Protein AF-0000000074131698 (afdb_homodimer)

Radius of gyration: 17.72 Å; Cα contacts (8 Å, |Δi|>4): 591; chains: 2; bounding box: 47×48×38 Å

Solvent-accessible surface area (backbone atoms only — not comparable to full-atom values): 13099 Å² total; per-residue (Å²): 128,61,68,51,38,73,54,35,38,29,32,29,34,50,46,64,68,59,46,46,43,46,46,32,68,62,66,61,31,44,80,71,50,76,44,83,35,75,94,74,62,34,38,39,36,32,33,34,38,67,89,43,33,42,39,36,36,27,31,71,79,44,43,78,52,62,68,83,72,41,35,26,15,58,59,36,46,26,24,34,34,92,45,46,72,61,36,49,54,53,37,43,76,64,70,41,71,62,51,77,78,43,60,41,89,85,80,61,38,44,26,37,40,33,60,48,90,49,61,29,44,33,32,43,32,78,128,60,68,49,37,71,52,34,38,29,32,27,32,51,47,64,67,58,46,44,45,47,45,32,70,62,66,60,31,43,80,73,52,77,43,84,35,75,92,76,62,34,37,40,35,32,33,33,35,68,87,43,34,41,41,35,36,26,32,71,80,43,43,77,52,61,68,84,71,38,34,28,15,58,61,38,46,25,24,33,34,92,46,46,70,60,35,48,53,54,38,43,75,64,71,42,71,63,52,76,78,43,61,40,88,83,79,60,38,45,27,36,40,34,59,49,89,48,62,30,46,33,32,41,32,77

Foldseek 3Di:
DDPPDDPAAEEEAADDVQQCCVVCVQVNWAWDDWDDDVVVPWIWTWTDDDPYIYIYIHHNPDDAADVVVHDPDDAAEEDEDPDPVVVCVSSVVSPWHWDDWDADPPPRWIKTWTAGPSRHIYMYTD/DDPPDDPAAEEEAADDVQQCCVVCVQVNWAWDDKDDDVVVPWIWTWTDDDPYIYIYIHHNPDDAADVVVHDPDDAAEEDEDPDPVVVCVSSVVSPWHWDDWDADPPPRWIKTWTAGPSRHIYMYTD

Organism: Ligilactobacillus salivarius (strain UCC118) (NCBI:txid362948)

pLDDT: mean 97.59, std 2.02, range [88.44, 98.94]

Sequence (252 aa):
MDFSKVHHIAIIGTDFEEMKEFYVDKLGFTLLDKHVRPEKNDILFNVGFGEMVLEIFIKEDAPVRPTYPEAKGLRHLAFRVDSVEETVKELTAKGVECEPIRNDTFNGKAMTFFYDPAGTPLEIHEMDFSKVHHIAIIGTDFEEMKEFYVDKLGFTLLDKHVRPEKNDILFNVGFGEMVLEIFIKEDAPVRPTYPEAKGLRHLAFRVDSVEETVKELTAKGVECEPIRNDTFNGKAMTFFYDPAGTPLEIHE

InterPro domains:
  IPR004360 Glyoxalase/fosfomycin resistance/dioxygenase domain [PF00903] (5-124)
  IPR029068 Glyoxalase/Bleomycin resistance protein/Dihydroxybiphenyl dioxygenase [G3DSA:3.10.180.10] (8-126)
  IPR029068 Glyoxalase/Bleomycin resistance protein/Dihydroxybiphenyl dioxygenase [SSF54593] (3-126)
  IPR037478 YwkD-like domain [NF050075] (4-126)
  IPR037478 YwkD-like domain [cd08352] (4-126)
  IPR037523 Vicinal oxygen chelate (VOC), core domain [PS51819] (5-126)
  IPR051332 Fosfomycin Resistance Enzymes [PTHR36113] (5-125)

Structure (mmCIF, N/CA/C/O backbone):
data_AF-0000000074131698-model_v1
#
loop_
_entity.id
_entity.type
_entity.pdbx_description
1 polymer 'Glyoxalase family protein'
#
loop_
_atom_site.group_PDB
_atom_site.id
_atom_site.type_symbol
_atom_site.label_atom_id
_atom_site.label_alt_id
_atom_site.label_comp_id
_atom_site.label_asym_id
_atom_site.label_entity_id
_atom_site.label_seq_id
_atom_site.pdbx_PDB_ins_code
_atom_site.Cartn_x
_atom_site.Cartn_y
_atom_site.Cartn_z
_atom_site.occupancy
_atom_site.B_iso_or_equiv
_atom_site.auth_seq_id
_atom_site.auth_comp_id
_atom_site.auth_asym_id
_atom_site.auth_atom_id
_atom_site.pdbx_PDB_model_num
ATOM 1 N N . MET A 1 1 ? 3.848 12.68 17.594 1 90.5 1 MET A N 1
ATOM 2 C CA . MET A 1 1 ? 3.537 12.023 16.328 1 90.5 1 MET A CA 1
ATOM 3 C C . MET A 1 1 ? 4.25 10.68 16.234 1 90.5 1 MET A C 1
ATOM 5 O O . MET A 1 1 ? 5.469 10.609 16.391 1 90.5 1 MET A O 1
ATOM 9 N N . ASP A 1 2 ? 3.521 9.609 16.125 1 93.75 2 ASP A N 1
ATOM 10 C CA . ASP A 1 2 ? 4.039 8.25 16.031 1 93.75 2 ASP A CA 1
ATOM 11 C C . ASP A 1 2 ? 3.432 7.508 14.844 1 93.75 2 ASP A C 1
ATOM 13 O O . ASP A 1 2 ? 2.238 7.199 14.844 1 93.75 2 ASP A O 1
ATOM 17 N N . PHE A 1 3 ? 4.242 7.25 13.828 1 96.81 3 PHE A N 1
ATOM 18 C CA . PHE A 1 3 ? 3.795 6.578 12.617 1 96.81 3 PHE A CA 1
ATOM 19 C C . PHE A 1 3 ? 4.312 5.145 12.57 1 96.81 3 PHE A C 1
ATOM 21 O O . PHE A 1 3 ? 4.555 4.605 11.484 1 96.81 3 PHE A O 1
ATOM 28 N N . SER A 1 4 ? 4.469 4.516 13.727 1 95.88 4 SER A N 1
ATOM 29 C CA . SER A 1 4 ? 5.141 3.221 13.773 1 95.88 4 SER A CA 1
ATOM 30 C C . SER A 1 4 ? 4.168 2.082 13.477 1 95.88 4 SER A C 1
ATOM 32 O O . SER A 1 4 ? 4.586 0.938 13.289 1 95.88 4 SER A O 1
ATOM 34 N N . LYS A 1 5 ? 2.891 2.438 13.398 1 96.88 5 LYS A N 1
ATOM 35 C CA . LYS A 1 5 ? 1.894 1.39 13.195 1 96.88 5 LYS A CA 1
ATOM 36 C C . LYS A 1 5 ? 1.029 1.676 11.977 1 96.88 5 LYS A C 1
ATOM 38 O O . LYS A 1 5 ? 0.53 2.791 11.805 1 96.88 5 LYS A O 1
ATOM 43 N N . VAL A 1 6 ? 0.866 0.669 11.188 1 98.06 6 VAL A N 1
ATOM 44 C CA . VAL A 1 6 ? -0.053 0.739 10.055 1 98.06 6 VAL A CA 1
ATOM 45 C C . VAL A 1 6 ? -1.476 0.441 10.523 1 98.06 6 VAL A C 1
ATOM 47 O O . VAL A 1 6 ? -1.7 -0.505 11.281 1 98.06 6 VAL A O 1
ATOM 50 N N . HIS A 1 7 ? -2.402 1.327 10.18 1 98.25 7 HIS A N 1
ATOM 51 C CA . HIS A 1 7 ? -3.816 1.066 10.43 1 98.25 7 HIS A CA 1
ATOM 52 C C . HIS A 1 7 ? -4.402 0.155 9.352 1 98.25 7 HIS A C 1
ATOM 54 O O . HIS A 1 7 ? -5.062 -0.837 9.664 1 98.25 7 HIS A O 1
ATOM 60 N N . HIS A 1 8 ? -4.219 0.425 8.117 1 98.69 8 HIS A N 1
ATOM 61 C CA . HIS A 1 8 ? -4.629 -0.413 6.996 1 98.69 8 HIS A CA 1
ATOM 62 C C . HIS A 1 8 ? -3.971 0.044 5.695 1 98.69 8 HIS A C 1
ATOM 64 O O . HIS A 1 8 ? -3.377 1.124 5.645 1 98.69 8 HIS A O 1
ATOM 70 N N . ILE A 1 9 ? -4.008 -0.801 4.688 1 98.81 9 ILE A N 1
ATOM 71 C CA . ILE A 1 9 ? -3.643 -0.504 3.309 1 98.81 9 ILE A CA 1
ATOM 72 C C . ILE A 1 9 ? -4.867 -0.645 2.408 1 98.81 9 ILE A C 1
ATOM 74 O O . ILE A 1 9 ? -5.605 -1.63 2.5 1 98.81 9 ILE A O 1
ATOM 78 N N . ALA A 1 10 ? -5.059 0.305 1.528 1 98.81 10 ALA A N 1
ATOM 79 C CA . ALA A 1 10 ? -6.277 0.281 0.724 1 98.81 10 ALA A CA 1
ATOM 80 C C . ALA A 1 10 ? -5.98 -0.143 -0.711 1 98.81 10 ALA A C 1
ATOM 82 O O . ALA A 1 10 ? -4.941 0.218 -1.269 1 98.81 10 ALA A O 1
ATOM 83 N N . ILE A 1 11 ? -6.926 -0.801 -1.271 1 98.81 11 ILE A N 1
ATOM 84 C CA . ILE A 1 11 ? -6.875 -1.257 -2.656 1 98.81 11 ILE A CA 1
ATOM 85 C C . ILE A 1 11 ? -8.219 -0.991 -3.336 1 98.81 11 ILE A C 1
ATOM 87 O O . ILE A 1 11 ? -9.273 -1.113 -2.711 1 98.81 11 ILE A O 1
ATOM 91 N N . ILE A 1 12 ? -8.117 -0.639 -4.613 1 98.69 12 ILE A N 1
ATOM 92 C CA . ILE A 1 12 ? -9.32 -0.515 -5.426 1 98.69 12 ILE A CA 1
ATOM 93 C C . ILE A 1 12 ? -9.422 -1.697 -6.387 1 98.69 12 ILE A C 1
ATOM 95 O O . ILE A 1 12 ? -8.484 -1.973 -7.141 1 98.69 12 ILE A O 1
ATOM 99 N N . GLY A 1 13 ? -10.438 -2.43 -6.297 1 98.56 13 GLY A N 1
ATOM 100 C CA . GLY A 1 13 ? -10.82 -3.451 -7.258 1 98.56 13 GLY A CA 1
ATOM 101 C C . GLY A 1 13 ? -12.117 -3.139 -7.98 1 98.56 13 GLY A C 1
ATOM 102 O O . GLY A 1 13 ? -12.766 -2.131 -7.691 1 98.56 13 GLY A O 1
ATOM 103 N N . THR A 1 14 ? -12.547 -4.047 -8.93 1 98.06 14 THR A N 1
ATOM 104 C CA . THR A 1 14 ? -13.711 -3.691 -9.734 1 98.06 14 THR A CA 1
ATOM 105 C C . THR A 1 14 ? -14.812 -4.738 -9.586 1 98.06 14 THR A C 1
ATOM 107 O O . THR A 1 14 ? -15.961 -4.5 -9.977 1 98.06 14 THR A O 1
ATOM 110 N N . ASP A 1 15 ? -14.508 -5.902 -9.016 1 98.5 15 ASP A N 1
ATOM 111 C CA . ASP A 1 15 ? -15.477 -6.984 -8.867 1 98.5 15 ASP A CA 1
ATOM 112 C C . ASP A 1 15 ? -15.344 -7.648 -7.496 1 98.5 15 ASP A C 1
ATOM 114 O O . ASP A 1 15 ? -14.32 -8.25 -7.188 1 98.5 15 ASP A O 1
ATOM 118 N N . PHE A 1 16 ? -16.406 -7.559 -6.691 1 98.69 16 PHE A N 1
ATOM 119 C CA . PHE A 1 16 ? -16.375 -8.039 -5.316 1 98.69 16 PHE A CA 1
ATOM 120 C C . PHE A 1 16 ? -16.062 -9.523 -5.266 1 98.69 16 PHE A C 1
ATOM 122 O O . PHE A 1 16 ? -15.164 -9.953 -4.535 1 98.69 16 PHE A O 1
ATOM 129 N N . GLU A 1 17 ? -16.734 -10.297 -6.004 1 98.75 17 GLU A N 1
ATOM 130 C CA . GLU A 1 17 ? -16.594 -11.75 -5.941 1 98.75 17 GLU A CA 1
ATOM 131 C C . GLU A 1 17 ? -15.195 -12.188 -6.344 1 98.75 17 GLU A C 1
ATOM 133 O O . GLU A 1 17 ? -14.602 -13.062 -5.707 1 98.75 17 GLU A O 1
ATOM 138 N N . GLU A 1 18 ? -14.664 -11.609 -7.375 1 98.69 18 GLU A N 1
ATOM 139 C CA . GLU A 1 18 ? -13.32 -11.945 -7.828 1 98.69 18 GLU A CA 1
ATOM 140 C C . GLU A 1 18 ? -12.273 -11.578 -6.773 1 98.69 18 GLU A C 1
ATOM 142 O O . GLU A 1 18 ? -11.352 -12.359 -6.512 1 98.69 18 GLU A O 1
ATOM 147 N N . MET A 1 19 ? -12.453 -10.422 -6.207 1 98.88 19 MET A N 1
ATOM 148 C CA . MET A 1 19 ? -11.492 -9.969 -5.203 1 98.88 19 MET A CA 1
ATOM 149 C C . MET A 1 19 ? -11.594 -10.805 -3.934 1 98.88 19 MET A C 1
ATOM 151 O O . MET A 1 19 ? -10.578 -11.164 -3.336 1 98.88 19 MET A O 1
ATOM 155 N N . LYS A 1 20 ? -12.773 -11.078 -3.551 1 98.88 20 LYS A N 1
ATOM 156 C CA . LYS A 1 20 ? -12.984 -11.922 -2.375 1 98.88 20 LYS A CA 1
ATOM 157 C C . LYS A 1 20 ? -12.398 -13.312 -2.584 1 98.88 20 LYS A C 1
ATOM 159 O O . LYS A 1 20 ? -11.711 -13.844 -1.707 1 98.88 20 LYS A O 1
ATOM 164 N N . GLU A 1 21 ? -12.734 -13.898 -3.713 1 98.88 21 GLU A N 1
ATOM 165 C CA . GLU A 1 21 ? -12.18 -15.211 -4.008 1 98.88 21 GLU A CA 1
ATOM 166 C C . GLU A 1 21 ? -10.656 -15.203 -3.939 1 98.88 21 GLU A C 1
ATOM 168 O O . GLU A 1 21 ? -10.047 -16.109 -3.371 1 98.88 21 GLU A O 1
ATOM 173 N N . PHE A 1 22 ? -10.047 -14.203 -4.469 1 98.94 22 PHE A N 1
ATOM 174 C CA . PHE A 1 22 ? -8.594 -14.102 -4.539 1 98.94 22 PHE A CA 1
ATOM 175 C C . PHE A 1 22 ? -7.996 -13.961 -3.143 1 98.94 22 PHE A C 1
ATOM 177 O O . PHE A 1 22 ? -7.152 -14.766 -2.742 1 98.94 22 PHE A O 1
ATOM 184 N N . TYR A 1 23 ? -8.398 -12.969 -2.375 1 98.88 23 TYR A N 1
ATOM 185 C CA . TYR A 1 23 ? -7.738 -12.648 -1.112 1 98.88 23 TYR A CA 1
ATOM 186 C C . TYR A 1 23 ? -8.164 -13.625 -0.015 1 98.88 23 TYR A C 1
ATOM 188 O O . TYR A 1 23 ? -7.348 -14.008 0.827 1 98.88 23 TYR A O 1
ATOM 196 N N . VAL A 1 24 ? -9.398 -14.023 -0.027 1 98.69 24 VAL A N 1
ATOM 197 C CA . VAL A 1 24 ? -9.898 -14.867 1.053 1 98.69 24 VAL A CA 1
ATOM 198 C C . VAL A 1 24 ? -9.68 -16.344 0.698 1 98.69 24 VAL A C 1
ATOM 200 O O . VAL A 1 24 ? -8.984 -17.062 1.414 1 98.69 24 VAL A O 1
ATOM 203 N N . ASP A 1 25 ? -10.172 -16.734 -0.414 1 98.38 25 ASP A N 1
ATOM 204 C CA . ASP A 1 25 ? -10.172 -18.156 -0.73 1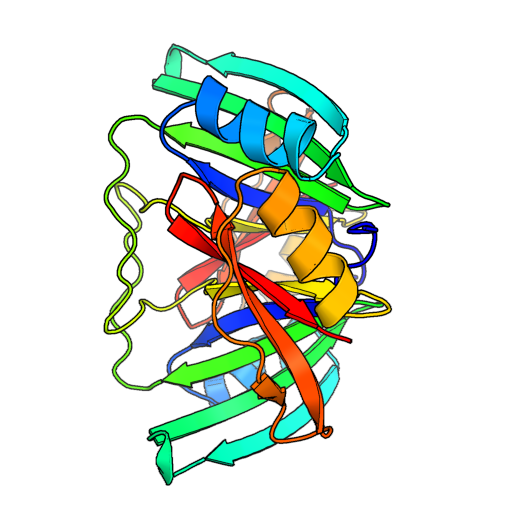 98.38 25 ASP A CA 1
ATOM 205 C C . ASP A 1 25 ? -8.789 -18.625 -1.187 1 98.38 25 ASP A C 1
ATOM 207 O O . ASP A 1 25 ? -8.336 -19.703 -0.812 1 98.38 25 ASP A O 1
ATOM 211 N N . LYS A 1 26 ? -8.133 -17.891 -1.971 1 98.5 26 LYS A N 1
ATOM 212 C CA . LYS A 1 26 ? -6.859 -18.344 -2.533 1 98.5 26 LYS A CA 1
ATOM 213 C C . LYS A 1 26 ? -5.695 -17.969 -1.62 1 98.5 26 LYS A C 1
ATOM 215 O O . LYS A 1 26 ? -4.82 -18.797 -1.354 1 98.5 26 LYS A O 1
ATOM 220 N N . LEU A 1 27 ? -5.656 -16.719 -1.106 1 98.44 27 LEU A N 1
ATOM 221 C CA . LEU A 1 27 ? -4.52 -16.297 -0.292 1 98.44 27 LEU A CA 1
ATOM 222 C C . LEU A 1 27 ? -4.746 -16.641 1.176 1 98.44 27 LEU A C 1
ATOM 224 O O . LEU A 1 27 ? -3.805 -16.641 1.973 1 98.44 27 LEU A O 1
ATOM 228 N N . GLY A 1 28 ? -5.945 -16.844 1.546 1 98.06 28 GLY A N 1
ATOM 229 C CA . GLY A 1 28 ? -6.242 -17.297 2.893 1 98.06 28 GLY A CA 1
ATOM 230 C C . GLY A 1 28 ? -6.453 -16.172 3.879 1 98.06 28 GLY A C 1
ATOM 231 O O . GLY A 1 28 ? -6.312 -16.359 5.09 1 98.06 28 GLY A O 1
ATOM 232 N N . PHE A 1 29 ? -6.715 -14.969 3.41 1 98.62 29 PHE A N 1
ATOM 233 C CA . PHE A 1 29 ? -7.02 -13.867 4.312 1 98.62 29 PHE A CA 1
ATOM 234 C C . PHE A 1 29 ? -8.398 -14.047 4.941 1 98.62 29 PHE A C 1
ATOM 236 O O . PHE A 1 29 ? -9.211 -14.82 4.445 1 98.62 29 PHE A O 1
ATOM 243 N N . THR A 1 30 ? -8.609 -13.352 6.062 1 98.75 30 THR A N 1
ATOM 244 C CA . THR A 1 30 ? -9.875 -13.445 6.777 1 98.75 30 THR A CA 1
ATOM 245 C C . THR A 1 30 ? -10.805 -12.297 6.395 1 98.75 30 THR A C 1
ATOM 247 O O . THR A 1 30 ? -10.414 -11.133 6.465 1 98.75 30 THR A O 1
ATOM 250 N N . LEU A 1 31 ? -12 -12.578 5.934 1 98.81 31 LEU A N 1
ATOM 251 C CA . LEU A 1 31 ? -13 -11.539 5.715 1 98.81 31 LEU A CA 1
ATOM 252 C C . LEU A 1 31 ? -13.453 -10.938 7.043 1 98.81 31 LEU A C 1
ATOM 254 O O . LEU A 1 31 ? -13.977 -11.648 7.902 1 98.81 31 LEU A O 1
ATOM 258 N N . LEU A 1 32 ? -13.297 -9.672 7.215 1 98.56 32 LEU A N 1
ATOM 259 C CA . LEU A 1 32 ? -13.609 -9.031 8.484 1 98.56 32 LEU A CA 1
ATOM 260 C C . LEU A 1 32 ? -15.008 -8.414 8.453 1 98.56 32 LEU A C 1
ATOM 262 O O . LEU A 1 32 ? -15.773 -8.539 9.414 1 98.56 32 LEU A O 1
ATOM 266 N N . ASP A 1 33 ? -15.32 -7.668 7.414 1 98.25 33 ASP A N 1
ATOM 267 C CA . ASP A 1 33 ? -16.625 -7.039 7.234 1 98.25 33 ASP A CA 1
ATOM 268 C C . ASP A 1 33 ? -16.844 -6.621 5.781 1 98.25 33 ASP A C 1
ATOM 270 O O . ASP A 1 33 ? -15.922 -6.699 4.965 1 98.25 33 ASP A O 1
ATOM 274 N N . LYS A 1 34 ? -18.094 -6.371 5.422 1 98.38 34 LYS A N 1
ATOM 275 C CA . LYS A 1 34 ? -18.531 -5.918 4.105 1 98.38 34 LYS A CA 1
ATOM 276 C C . LYS A 1 34 ? -19.641 -4.883 4.219 1 98.38 34 LYS A C 1
ATOM 278 O O . LYS A 1 34 ? -20.578 -5.062 4.992 1 98.38 34 LYS A O 1
ATOM 283 N N . HIS A 1 35 ? -19.453 -3.848 3.475 1 97.94 35 HIS A N 1
ATOM 284 C CA . HIS A 1 35 ? -20.422 -2.754 3.473 1 97.94 35 HIS A CA 1
ATOM 285 C C . HIS A 1 35 ? -20.812 -2.363 2.051 1 97.94 35 HIS A C 1
ATOM 287 O O . HIS A 1 35 ? -19.969 -1.925 1.27 1 97.94 35 HIS A O 1
ATOM 293 N N . VAL A 1 36 ? -22.125 -2.568 1.739 1 97.62 36 VAL A N 1
ATOM 294 C CA . VAL A 1 36 ? -22.656 -2.076 0.473 1 97.62 36 VAL A CA 1
ATOM 295 C C . VAL A 1 36 ? -23.078 -0.617 0.623 1 97.62 36 VAL A C 1
ATOM 297 O O . VAL A 1 36 ? -23.891 -0.286 1.485 1 97.62 36 VAL A O 1
ATOM 300 N N . ARG A 1 37 ? -22.438 0.219 -0.232 1 97.12 37 ARG A N 1
ATOM 301 C CA . ARG A 1 37 ? -22.672 1.653 -0.084 1 97.12 37 ARG A CA 1
ATOM 302 C C . ARG A 1 37 ? -23.219 2.256 -1.368 1 97.12 37 ARG A C 1
ATOM 304 O O . ARG A 1 37 ? -22.484 2.838 -2.162 1 97.12 37 ARG A O 1
ATOM 311 N N . PRO A 1 38 ? -24.531 2.215 -1.548 1 95.56 38 PRO A N 1
ATOM 312 C CA . PRO A 1 38 ? -25.141 2.719 -2.779 1 95.56 38 PRO A CA 1
ATOM 313 C C . PRO A 1 38 ? -24.922 4.215 -2.98 1 95.56 38 PRO A C 1
ATOM 315 O O . PRO A 1 38 ? -24.797 4.68 -4.117 1 95.56 38 PRO A O 1
ATOM 318 N N . GLU A 1 39 ? -24.875 4.957 -1.908 1 94.12 39 GLU A N 1
ATOM 319 C CA . GLU A 1 39 ? -24.688 6.406 -1.983 1 94.12 39 GLU A CA 1
ATOM 320 C C . GLU A 1 39 ? -23.312 6.762 -2.529 1 94.12 39 GLU A C 1
ATOM 322 O O . GLU A 1 39 ? -23.109 7.852 -3.068 1 94.12 39 GLU A O 1
ATOM 327 N N . LYS A 1 40 ? -22.328 5.863 -2.473 1 94 40 LYS A N 1
ATOM 328 C CA . LYS A 1 40 ? -20.969 6.051 -2.979 1 94 40 LYS A CA 1
ATOM 329 C C . LYS A 1 40 ? -20.734 5.234 -4.25 1 94 40 LYS A C 1
ATOM 331 O O . LYS A 1 40 ? -19.656 5.277 -4.832 1 94 40 LYS A O 1
ATOM 336 N N . ASN A 1 41 ? -21.75 4.496 -4.586 1 95.06 41 ASN A N 1
ATOM 337 C CA . ASN A 1 41 ? -21.672 3.596 -5.73 1 95.06 41 ASN A CA 1
ATOM 338 C C . ASN A 1 41 ? -20.484 2.639 -5.617 1 95.06 41 ASN A C 1
ATOM 340 O O . ASN A 1 41 ? -19.703 2.508 -6.559 1 95.06 41 ASN A O 1
ATOM 344 N N . ASP A 1 42 ? -20.344 1.986 -4.395 1 97.56 42 ASP A N 1
ATOM 345 C CA . ASP A 1 42 ? -19.25 1.022 -4.234 1 97.56 42 ASP A CA 1
ATOM 346 C C . ASP A 1 42 ? -19.578 0.016 -3.129 1 97.56 42 ASP A C 1
ATOM 348 O O . ASP A 1 42 ? -20.641 0.083 -2.508 1 97.56 42 ASP A O 1
ATOM 352 N N . ILE A 1 43 ? -18.844 -1.024 -3.08 1 98.5 43 ILE A N 1
ATOM 353 C CA . ILE A 1 43 ? -18.766 -1.964 -1.967 1 98.5 43 ILE A CA 1
ATOM 354 C C . ILE A 1 43 ? -17.406 -1.82 -1.268 1 98.5 43 ILE A C 1
ATOM 356 O O . ILE A 1 43 ? -16.375 -1.708 -1.926 1 98.5 43 ILE A O 1
ATOM 360 N N . LEU A 1 44 ? -17.469 -1.728 0.013 1 98.69 44 LEU A N 1
ATOM 361 C CA . LEU A 1 44 ? -16.25 -1.717 0.828 1 98.69 44 LEU A CA 1
ATOM 362 C C . LEU A 1 44 ? -16.156 -2.977 1.683 1 98.69 44 LEU A C 1
ATOM 364 O O . LEU A 1 44 ? -17.125 -3.334 2.373 1 98.69 44 LEU A O 1
ATOM 368 N N . PHE A 1 45 ? -15.062 -3.678 1.553 1 98.81 45 PHE A N 1
ATOM 369 C CA . PHE A 1 45 ? -14.883 -4.785 2.482 1 98.81 45 PHE A CA 1
ATOM 370 C C . PHE A 1 45 ? -13.438 -4.863 2.961 1 98.81 45 PHE A C 1
ATOM 372 O O . PHE A 1 45 ? -12.523 -4.414 2.268 1 98.81 45 PHE A O 1
ATOM 379 N N . ASN A 1 46 ? -13.289 -5.375 4.168 1 98.81 46 ASN A N 1
ATOM 380 C CA . ASN A 1 46 ? -11.977 -5.492 4.797 1 98.81 46 ASN A CA 1
ATOM 381 C C . ASN A 1 46 ? -11.57 -6.953 4.977 1 98.81 46 ASN A C 1
ATOM 383 O O . ASN A 1 46 ? -12.398 -7.797 5.32 1 98.81 46 ASN A O 1
ATOM 387 N N . VAL A 1 47 ? -10.328 -7.191 4.695 1 98.88 47 VAL A N 1
ATOM 388 C CA . VAL A 1 47 ? -9.789 -8.516 4.977 1 98.88 47 VAL A CA 1
ATOM 389 C C . VAL A 1 47 ? -8.547 -8.391 5.855 1 98.88 47 VAL A C 1
ATOM 391 O O . VAL A 1 47 ? -7.785 -7.426 5.738 1 98.88 47 VAL A O 1
ATOM 394 N N . GLY A 1 48 ? -8.367 -9.352 6.707 1 98.62 48 GLY A N 1
ATOM 395 C CA . GLY A 1 48 ? -7.234 -9.352 7.613 1 98.62 48 GLY A CA 1
ATOM 396 C C . GLY A 1 48 ? -6.195 -10.398 7.27 1 98.62 48 GLY A C 1
ATOM 397 O O . GLY A 1 48 ? -6.535 -11.492 6.809 1 98.62 48 GLY A O 1
ATOM 398 N N . PHE A 1 49 ? -4.918 -10.094 7.465 1 97 49 PHE A N 1
ATOM 399 C CA . PHE A 1 49 ? -3.801 -11.023 7.391 1 97 49 PHE A CA 1
ATOM 400 C C . PHE A 1 49 ? -2.727 -10.656 8.414 1 97 49 PHE A C 1
ATOM 402 O O . PHE A 1 49 ? -2.252 -9.523 8.438 1 97 49 PHE A O 1
ATOM 409 N N . GLY A 1 50 ? -2.4 -11.617 9.32 1 95.38 50 GLY A N 1
ATOM 410 C CA . GLY A 1 50 ? -1.567 -11.227 10.445 1 95.38 50 GLY A CA 1
ATOM 411 C C . GLY A 1 50 ? -2.164 -10.094 11.258 1 95.38 50 GLY A C 1
ATOM 412 O O . GLY A 1 50 ? -3.309 -10.188 11.711 1 95.38 50 GLY A O 1
ATOM 413 N N . GLU A 1 51 ? -1.374 -9.062 11.438 1 95.06 51 GLU A N 1
ATOM 414 C CA . GLU A 1 51 ? -1.836 -7.887 12.164 1 95.06 51 GLU A CA 1
ATOM 415 C C . GLU A 1 51 ? -2.273 -6.781 11.203 1 95.06 51 GLU A C 1
ATOM 417 O O . GLU A 1 51 ? -2.537 -5.656 11.625 1 95.06 51 GLU A O 1
ATOM 422 N N . MET A 1 52 ? -2.375 -7.121 9.984 1 97.44 52 MET A N 1
ATOM 423 C CA . MET A 1 52 ? -2.643 -6.117 8.961 1 97.44 52 MET A CA 1
ATOM 424 C C . MET A 1 52 ? -4.07 -6.242 8.438 1 97.44 52 MET A C 1
ATOM 426 O O . MET A 1 52 ? -4.703 -7.285 8.594 1 97.44 52 MET A O 1
ATOM 430 N N . VAL A 1 53 ? -4.547 -5.137 7.898 1 98.62 53 VAL A N 1
ATOM 431 C CA . VAL A 1 53 ? -5.859 -5.09 7.262 1 98.62 53 VAL A CA 1
ATOM 432 C C . VAL A 1 53 ? -5.73 -4.5 5.859 1 98.62 53 VAL A C 1
ATOM 434 O O . VAL A 1 53 ? -5.07 -3.475 5.668 1 98.62 53 VAL A O 1
ATOM 437 N N . LEU A 1 54 ? -6.277 -5.156 4.887 1 98.81 54 LEU A N 1
ATOM 438 C CA . LEU A 1 54 ? -6.547 -4.547 3.588 1 98.81 54 LEU A CA 1
ATOM 439 C C . LEU A 1 54 ? -7.969 -3.994 3.529 1 98.81 54 LEU A C 1
ATOM 441 O O . LEU A 1 54 ? -8.93 -4.707 3.824 1 98.81 54 LEU A O 1
ATOM 445 N N . GLU A 1 55 ? -8.047 -2.754 3.283 1 98.81 55 GLU A N 1
ATOM 446 C CA . GLU A 1 55 ? -9.328 -2.113 2.992 1 98.81 55 GLU A CA 1
ATOM 447 C C . GLU A 1 55 ? -9.586 -2.057 1.49 1 98.81 55 GLU A C 1
ATOM 449 O O . GLU A 1 55 ? -8.922 -1.317 0.765 1 98.81 55 GLU A O 1
ATOM 454 N N . ILE A 1 56 ? -10.602 -2.801 1.032 1 98.88 56 ILE A N 1
ATOM 455 C CA . ILE A 1 56 ? -10.766 -2.973 -0.407 1 98.88 56 ILE A CA 1
ATOM 456 C C . ILE A 1 56 ? -12.047 -2.277 -0.862 1 98.88 56 ILE A C 1
ATOM 458 O O . ILE A 1 56 ? -13.133 -2.57 -0.357 1 98.88 56 ILE A O 1
ATOM 462 N N . PHE A 1 57 ? -11.898 -1.354 -1.799 1 98.75 57 PHE A N 1
ATOM 463 C CA . PHE A 1 57 ? -13.008 -0.662 -2.449 1 98.75 57 PHE A CA 1
ATOM 464 C C . PHE A 1 57 ? -13.32 -1.295 -3.799 1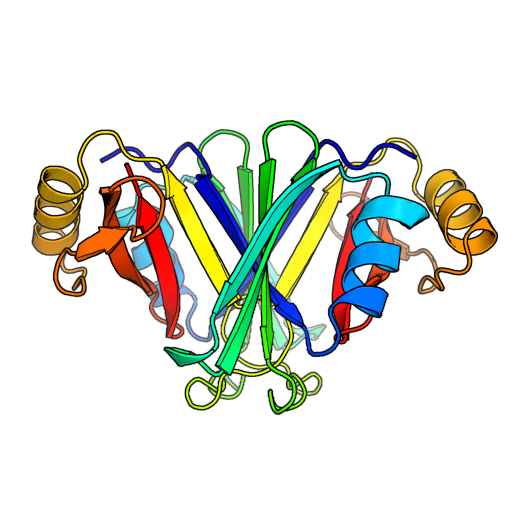 98.75 57 PHE A C 1
ATOM 466 O O . PHE A 1 57 ? -12.438 -1.421 -4.652 1 98.75 57 PHE A O 1
ATOM 473 N N . ILE A 1 58 ? -14.555 -1.632 -3.967 1 98.81 58 ILE A N 1
ATOM 474 C CA . ILE A 1 58 ? -15 -2.121 -5.27 1 98.81 58 ILE A CA 1
ATOM 475 C C . ILE A 1 58 ? -15.664 -0.988 -6.043 1 98.81 58 ILE A C 1
ATOM 477 O O . ILE A 1 58 ? -16.734 -0.511 -5.66 1 98.81 58 ILE A O 1
ATOM 481 N N . LYS A 1 59 ? -14.969 -0.558 -7.051 1 98.19 59 LYS A N 1
ATOM 482 C CA . LYS A 1 59 ? -15.461 0.462 -7.973 1 98.19 59 LYS A CA 1
ATOM 483 C C . LYS A 1 59 ? -15.492 -0.058 -9.406 1 98.19 59 LYS A C 1
ATOM 485 O O . LYS A 1 59 ? -14.477 -0.033 -10.102 1 98.19 59 LYS A O 1
ATOM 490 N N . GLU A 1 60 ? -16.578 -0.364 -9.906 1 96.06 60 GLU A N 1
ATOM 491 C CA . GLU A 1 60 ? -16.75 -1.104 -11.148 1 96.06 60 GLU A CA 1
ATOM 492 C C . GLU A 1 60 ? -16.156 -0.339 -12.328 1 96.06 60 GLU A C 1
ATOM 494 O O . GLU A 1 60 ? -15.648 -0.945 -13.273 1 96.06 60 GLU A O 1
ATOM 499 N N . ASP A 1 61 ? -16.203 0.944 -12.234 1 95.44 61 ASP A N 1
ATOM 500 C CA . ASP A 1 61 ? -15.805 1.752 -13.383 1 95.44 61 ASP A CA 1
ATOM 501 C C . ASP A 1 61 ? -14.414 2.346 -13.18 1 95.44 61 ASP A C 1
ATOM 503 O O . ASP A 1 61 ? -14.023 3.275 -13.883 1 95.44 61 ASP A O 1
ATOM 507 N N . ALA A 1 62 ? -13.656 1.854 -12.133 1 97.5 62 ALA A N 1
ATOM 508 C CA . ALA A 1 62 ? -12.312 2.377 -11.922 1 97.5 62 ALA A CA 1
ATOM 509 C C . ALA A 1 62 ? -11.43 2.111 -13.141 1 97.5 62 ALA A C 1
ATOM 511 O O . ALA A 1 62 ? -11.422 1.004 -13.68 1 97.5 62 ALA A O 1
ATOM 512 N N . PRO A 1 63 ? -10.734 3.139 -13.57 1 97.12 63 PRO A N 1
ATOM 513 C CA . PRO A 1 63 ? -9.852 2.912 -14.719 1 97.12 63 PRO A CA 1
ATOM 514 C C . PRO A 1 63 ? -8.703 1.963 -14.406 1 97.12 63 PRO A C 1
ATOM 516 O O . PRO A 1 63 ? -8.367 1.76 -13.234 1 97.12 63 PRO A O 1
ATOM 519 N N . VAL A 1 64 ? -8.117 1.455 -15.461 1 96.12 64 VAL A N 1
ATOM 520 C CA . VAL A 1 64 ? -6.996 0.528 -15.336 1 96.12 64 VAL A CA 1
ATOM 521 C C . VAL A 1 64 ? -5.773 1.265 -14.789 1 96.12 64 VAL A C 1
ATOM 523 O O . VAL A 1 64 ? -5.516 2.414 -15.164 1 96.12 64 VAL A O 1
ATOM 526 N N . ARG A 1 65 ? -5.082 0.607 -13.961 1 94.88 65 ARG A N 1
ATOM 527 C CA . ARG A 1 65 ? -3.846 1.148 -13.406 1 94.88 65 ARG A CA 1
ATOM 528 C C . ARG A 1 65 ? -2.801 1.358 -14.5 1 94.88 65 ARG A C 1
ATOM 530 O O . ARG A 1 65 ? -2.562 0.467 -15.32 1 94.88 65 ARG A O 1
ATOM 537 N N . PRO A 1 66 ? -2.143 2.553 -14.492 1 93.75 66 PRO A N 1
ATOM 538 C CA . PRO A 1 66 ? -0.997 2.707 -15.391 1 93.75 66 PRO A CA 1
ATOM 539 C C . PRO A 1 66 ? 0.172 1.797 -15.023 1 93.75 66 PRO A C 1
ATOM 541 O O . PRO A 1 66 ? 0.62 1.798 -13.867 1 93.75 66 PRO A O 1
ATOM 544 N N . THR A 1 67 ? 0.787 1.107 -15.977 1 89.31 67 THR A N 1
ATOM 545 C CA . THR A 1 67 ? 1.818 0.122 -15.672 1 89.31 67 THR A CA 1
ATOM 546 C C . THR A 1 67 ? 3.111 0.444 -16.422 1 89.31 67 THR A C 1
ATOM 548 O O . THR A 1 67 ? 4.203 0.246 -15.891 1 89.31 67 THR A O 1
ATOM 551 N N . TYR A 1 68 ? 2.963 0.99 -17.625 1 88.44 68 TYR A N 1
ATOM 552 C CA . TYR A 1 68 ? 4.172 1.357 -18.344 1 88.44 68 TYR A CA 1
ATOM 553 C C . TYR A 1 68 ? 3.979 2.664 -19.109 1 88.44 68 TYR A C 1
ATOM 555 O O . TYR A 1 68 ? 3.301 2.697 -20.141 1 88.44 68 TYR A O 1
ATOM 563 N N . PRO A 1 69 ? 4.66 3.574 -18.672 1 94.06 69 PRO A N 1
ATOM 564 C CA . PRO A 1 69 ? 5.316 3.678 -17.359 1 94.06 69 PRO A CA 1
ATOM 565 C C . PRO A 1 69 ? 4.324 3.658 -16.203 1 94.06 69 PRO A C 1
ATOM 567 O O . PRO A 1 69 ? 3.148 3.982 -16.375 1 94.06 69 PRO A O 1
ATOM 570 N N . GLU A 1 70 ? 4.758 3.242 -15.055 1 95.94 70 GLU A N 1
ATOM 571 C CA . GLU A 1 70 ? 3.926 3.256 -13.852 1 95.94 70 GLU A CA 1
ATOM 572 C C . GLU A 1 70 ? 3.77 4.672 -13.305 1 95.94 70 GLU A C 1
ATOM 574 O O . GLU A 1 70 ? 4.719 5.453 -13.312 1 95.94 70 GLU A O 1
ATOM 579 N N . ALA A 1 71 ? 2.627 4.941 -12.781 1 97.62 71 ALA A N 1
ATOM 580 C CA . ALA A 1 71 ? 2.342 6.258 -12.227 1 97.62 71 ALA A CA 1
ATOM 581 C C . ALA A 1 71 ? 3 6.43 -10.859 1 97.62 71 ALA A C 1
ATOM 583 O O . ALA A 1 71 ? 3.318 5.441 -10.188 1 97.62 71 ALA A O 1
ATOM 584 N N . LYS A 1 72 ? 3.184 7.715 -10.438 1 97.94 72 LYS A N 1
ATOM 585 C CA . LYS A 1 72 ? 3.547 8.039 -9.062 1 97.94 72 LYS A CA 1
ATOM 586 C C . LYS A 1 72 ? 2.562 7.422 -8.07 1 97.94 72 LYS A C 1
ATOM 588 O O . LYS A 1 72 ? 1.413 7.148 -8.422 1 97.94 72 LYS A O 1
ATOM 593 N N . GLY A 1 73 ? 3.076 7.285 -6.82 1 97.75 73 GLY A N 1
ATOM 594 C CA . GLY A 1 73 ? 2.199 6.762 -5.785 1 97.75 73 GLY A CA 1
ATOM 595 C C . GLY A 1 73 ? 2.533 5.336 -5.387 1 97.75 73 GLY A C 1
ATOM 596 O O . GLY A 1 73 ? 3.646 4.867 -5.621 1 97.75 73 GLY A O 1
ATOM 597 N N . LEU A 1 74 ? 1.633 4.684 -4.723 1 98.38 74 LEU A N 1
ATOM 598 C CA . LEU A 1 74 ? 1.841 3.312 -4.27 1 98.38 74 LEU A CA 1
ATOM 599 C C . LEU A 1 74 ? 2.018 2.369 -5.453 1 98.38 74 LEU A C 1
ATOM 601 O O . LEU A 1 74 ? 1.248 2.424 -6.418 1 98.38 74 LEU A O 1
ATOM 605 N N . ARG A 1 75 ? 3.012 1.523 -5.32 1 98.31 75 ARG A N 1
ATOM 606 C CA . ARG A 1 75 ? 3.381 0.669 -6.441 1 98.31 75 ARG A CA 1
ATOM 607 C C . ARG A 1 75 ? 3 -0.783 -6.176 1 98.31 75 ARG A C 1
ATOM 609 O O . ARG A 1 75 ? 2.166 -1.352 -6.883 1 98.31 75 ARG A O 1
ATOM 616 N N . HIS A 1 76 ? 3.639 -1.432 -5.223 1 98.81 76 HIS A N 1
ATOM 617 C CA . HIS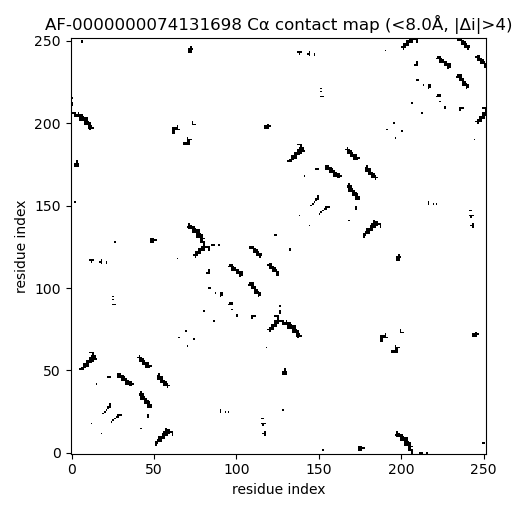 A 1 76 ? 3.334 -2.828 -4.93 1 98.81 76 HIS A CA 1
ATOM 618 C C . HIS A 1 76 ? 3.426 -3.113 -3.436 1 98.81 76 HIS A C 1
ATOM 620 O O . HIS A 1 76 ? 3.943 -2.293 -2.674 1 98.81 76 HIS A O 1
ATOM 626 N N . LEU A 1 77 ? 2.809 -4.211 -3.043 1 98.81 77 LEU A N 1
ATOM 627 C CA . LEU A 1 77 ? 2.854 -4.762 -1.693 1 98.81 77 LEU A CA 1
ATOM 628 C C . LEU A 1 77 ? 3.613 -6.086 -1.673 1 98.81 77 LEU A C 1
ATOM 630 O O . LEU A 1 77 ? 3.344 -6.973 -2.486 1 98.81 77 LEU A O 1
ATOM 634 N N . ALA A 1 78 ? 4.574 -6.188 -0.796 1 98.81 78 ALA A N 1
ATOM 635 C CA . ALA A 1 78 ? 5.41 -7.383 -0.75 1 98.81 78 ALA A CA 1
ATOM 636 C C . ALA A 1 78 ? 5.211 -8.141 0.559 1 98.81 78 ALA A C 1
ATOM 638 O O . ALA A 1 78 ? 5.223 -7.543 1.638 1 98.81 78 ALA A O 1
ATOM 639 N N . PHE A 1 79 ? 5.102 -9.422 0.449 1 98.81 79 PHE A N 1
ATOM 640 C CA . PHE A 1 79 ? 4.984 -10.305 1.604 1 98.81 79 PHE A CA 1
ATOM 641 C C . PHE A 1 79 ? 6.277 -11.07 1.833 1 98.81 79 PHE A C 1
ATOM 643 O O . PHE A 1 79 ? 6.918 -11.523 0.878 1 98.81 79 PHE A O 1
ATOM 650 N N . ARG A 1 80 ? 6.602 -11.188 3.1 1 98.56 80 ARG A N 1
ATOM 651 C CA . ARG A 1 80 ? 7.711 -12.062 3.465 1 98.56 80 ARG A CA 1
ATOM 652 C C . ARG A 1 80 ? 7.273 -13.523 3.504 1 98.56 80 ARG A C 1
ATOM 654 O O . ARG A 1 80 ? 6.242 -13.852 4.098 1 98.56 80 ARG A O 1
ATOM 661 N N . VAL A 1 81 ? 8.023 -14.383 2.846 1 98.56 81 VAL A N 1
ATOM 662 C CA . VAL A 1 81 ? 7.746 -15.812 2.898 1 98.56 81 VAL A CA 1
ATOM 663 C C . VAL A 1 81 ? 9.039 -16.578 3.188 1 98.56 81 VAL A C 1
ATOM 665 O O . VAL A 1 81 ? 10.133 -16.078 2.92 1 98.56 81 VAL A O 1
ATOM 668 N N . ASP A 1 82 ? 8.891 -17.75 3.707 1 98.38 82 ASP A N 1
ATOM 669 C CA . ASP A 1 82 ? 10.062 -18.562 4.02 1 98.38 82 ASP A CA 1
ATOM 670 C C . ASP A 1 82 ? 10.695 -19.125 2.75 1 98.38 82 ASP A C 1
ATOM 672 O O . ASP A 1 82 ? 11.922 -19.234 2.654 1 98.38 82 ASP A O 1
ATOM 676 N N . SER A 1 83 ? 9.953 -19.547 1.812 1 98.62 83 SER A N 1
ATOM 677 C CA . SER A 1 83 ? 10.391 -20.094 0.538 1 98.62 83 SER A CA 1
ATOM 678 C C . SER A 1 83 ? 9.531 -19.594 -0.616 1 98.62 83 SER A C 1
ATOM 680 O O . SER A 1 83 ? 8.352 -19.922 -0.705 1 98.62 83 SER A O 1
ATOM 682 N N . VAL A 1 84 ? 10.141 -18.859 -1.518 1 98.75 84 VAL A N 1
ATOM 683 C CA . VAL A 1 84 ? 9.438 -18.359 -2.693 1 98.75 84 VAL A CA 1
ATOM 684 C C . VAL A 1 84 ? 9.039 -19.516 -3.6 1 98.75 84 VAL A C 1
ATOM 686 O O . VAL A 1 84 ? 7.914 -19.562 -4.102 1 98.75 84 VAL A O 1
ATOM 689 N N . GLU A 1 85 ? 9.922 -20.438 -3.783 1 98.69 85 GLU A N 1
ATOM 690 C CA . GLU A 1 85 ? 9.656 -21.594 -4.637 1 98.69 85 GLU A CA 1
ATOM 691 C C . GLU A 1 85 ? 8.422 -22.359 -4.172 1 98.69 85 GLU A C 1
ATOM 693 O O . GLU A 1 85 ? 7.535 -22.656 -4.969 1 98.69 85 GLU A O 1
ATOM 698 N N . GLU A 1 86 ? 8.383 -22.609 -2.898 1 98.75 86 GLU A N 1
ATOM 699 C CA . GLU A 1 86 ? 7.25 -23.359 -2.352 1 98.75 86 GLU A CA 1
ATOM 700 C C . GLU A 1 86 ? 5.965 -22.547 -2.416 1 98.75 86 GLU A C 1
ATOM 702 O O . GLU A 1 86 ? 4.891 -23.078 -2.693 1 98.75 86 GLU A O 1
ATOM 707 N N . THR A 1 87 ? 6.086 -21.281 -2.145 1 98.75 87 THR A N 1
ATOM 708 C CA . THR A 1 87 ? 4.922 -20.406 -2.197 1 98.75 87 THR A CA 1
ATOM 709 C C . THR A 1 87 ? 4.359 -20.328 -3.615 1 98.75 87 THR A C 1
ATOM 711 O O . THR A 1 87 ? 3.145 -20.375 -3.811 1 98.75 87 THR A O 1
ATOM 714 N N . VAL A 1 88 ? 5.215 -20.266 -4.594 1 98.75 88 VAL A N 1
ATOM 715 C CA . VAL A 1 88 ? 4.801 -20.234 -5.992 1 98.75 88 VAL A CA 1
ATOM 716 C C . VAL A 1 88 ? 4.043 -21.516 -6.34 1 98.75 88 VAL A C 1
ATOM 718 O O . VAL A 1 88 ? 3.01 -21.469 -7.008 1 98.75 88 VAL A O 1
ATOM 721 N N . LYS A 1 89 ? 4.582 -22.625 -5.902 1 98.62 89 LYS A N 1
ATOM 722 C CA . LYS A 1 89 ? 3.906 -23.891 -6.152 1 98.62 89 LYS A CA 1
ATOM 723 C C . LYS A 1 89 ? 2.49 -23.891 -5.582 1 98.62 89 LYS A C 1
ATOM 725 O O . LYS A 1 89 ? 1.545 -24.312 -6.246 1 98.62 89 LYS A O 1
ATOM 730 N N . GLU A 1 90 ? 2.377 -23.375 -4.395 1 98.62 90 GLU A N 1
ATOM 731 C CA . GLU A 1 90 ? 1.073 -23.328 -3.74 1 98.62 90 GLU A CA 1
ATOM 732 C C . GLU A 1 90 ? 0.126 -22.375 -4.449 1 98.62 90 GLU A C 1
ATOM 734 O O . GLU A 1 90 ? -1.053 -22.672 -4.641 1 98.62 90 GLU A O 1
ATOM 739 N N . LEU A 1 91 ? 0.632 -21.188 -4.758 1 98.69 91 LEU A N 1
ATOM 740 C CA . LEU A 1 91 ? -0.167 -20.219 -5.488 1 98.69 91 LEU A CA 1
ATOM 741 C C . LEU A 1 91 ? -0.642 -20.797 -6.82 1 98.69 91 LEU A C 1
ATOM 743 O O . LEU A 1 91 ? -1.818 -20.672 -7.168 1 98.69 91 LEU A O 1
ATOM 747 N N . THR A 1 92 ? 0.245 -21.406 -7.547 1 98.38 92 THR A N 1
ATOM 748 C CA . THR A 1 92 ? -0.066 -22 -8.844 1 98.38 92 THR A CA 1
ATOM 749 C C . THR A 1 92 ? -1.134 -23.078 -8.711 1 98.38 92 THR A C 1
ATOM 751 O O . THR A 1 92 ? -2.043 -23.156 -9.539 1 98.38 92 THR A O 1
ATOM 754 N N . ALA A 1 93 ? -1.023 -23.875 -7.723 1 98.31 93 ALA A N 1
ATOM 755 C CA . ALA A 1 93 ? -1.994 -24.922 -7.469 1 98.31 93 ALA A CA 1
ATOM 756 C C . ALA A 1 93 ? -3.385 -24.359 -7.223 1 98.31 93 ALA A C 1
ATOM 758 O O . ALA A 1 93 ? -4.395 -25.031 -7.438 1 98.31 93 ALA A O 1
ATOM 759 N N . LYS A 1 94 ? -3.418 -23.141 -6.777 1 98.25 94 LYS A N 1
ATOM 760 C CA . LYS A 1 94 ? -4.684 -22.469 -6.492 1 98.25 94 LYS A CA 1
ATOM 761 C C . LYS A 1 94 ? -5.129 -21.609 -7.668 1 98.25 94 LYS A C 1
ATOM 763 O O . LYS A 1 94 ? -6.051 -20.797 -7.539 1 98.25 94 LYS A O 1
ATOM 768 N N . GLY A 1 95 ? -4.367 -21.641 -8.703 1 98.12 95 GLY A N 1
ATOM 769 C CA . GLY A 1 95 ? -4.758 -20.953 -9.93 1 98.12 95 GLY A CA 1
ATOM 770 C C . GLY A 1 95 ? -4.203 -19.547 -10.023 1 98.12 95 GLY A C 1
ATOM 771 O O . GLY A 1 95 ? -4.699 -18.734 -10.797 1 98.12 95 GLY A O 1
ATOM 772 N N . VAL A 1 96 ? -3.258 -19.234 -9.227 1 98.56 96 VAL A N 1
ATOM 773 C CA . VAL A 1 96 ? -2.635 -17.906 -9.266 1 98.56 96 VAL A CA 1
ATOM 774 C C . VAL A 1 96 ? -1.319 -17.984 -10.039 1 98.56 96 VAL A C 1
ATOM 776 O O . VAL A 1 96 ? -0.388 -18.672 -9.625 1 98.56 96 VAL A O 1
ATOM 779 N N . GLU A 1 97 ? -1.308 -17.297 -11.125 1 98.25 97 GLU A N 1
ATOM 780 C CA . GLU A 1 97 ? -0.09 -17.266 -11.93 1 98.25 97 GLU A CA 1
ATOM 781 C C . GLU A 1 97 ? 0.951 -16.328 -11.312 1 98.25 97 GLU A C 1
ATOM 783 O O . GLU A 1 97 ? 0.622 -15.219 -10.883 1 98.25 97 GLU A O 1
ATOM 788 N N . CYS A 1 98 ? 2.188 -16.781 -11.32 1 98.75 98 CYS A N 1
ATOM 789 C CA . CYS A 1 98 ? 3.303 -15.977 -10.828 1 98.75 98 CYS A CA 1
ATOM 790 C C . CYS A 1 98 ? 4.324 -15.727 -11.93 1 98.75 98 CYS A C 1
ATOM 792 O O . CYS A 1 98 ? 4.473 -16.547 -12.844 1 98.75 98 CYS A O 1
ATOM 794 N N . GLU A 1 99 ? 5.008 -14.641 -11.875 1 98.75 99 GLU A N 1
ATOM 795 C CA . GLU A 1 99 ? 6.148 -14.398 -12.758 1 98.75 99 GLU A CA 1
ATOM 796 C C . GLU A 1 99 ? 7.301 -15.352 -12.438 1 98.75 99 GLU A C 1
ATOM 798 O O . GLU A 1 99 ? 7.305 -16 -11.391 1 98.75 99 GLU A O 1
ATOM 803 N N . PRO A 1 100 ? 8.273 -15.422 -13.414 1 98.69 100 PRO A N 1
ATOM 804 C CA . PRO A 1 100 ? 9.445 -16.234 -13.078 1 98.69 100 PRO A CA 1
ATOM 805 C C . PRO A 1 100 ? 10.148 -15.75 -11.812 1 98.69 100 PRO A C 1
ATOM 807 O O . PRO A 1 100 ? 10.219 -14.547 -11.555 1 98.69 100 PRO A O 1
ATOM 810 N N . ILE A 1 101 ? 10.656 -16.766 -11.055 1 98.75 101 ILE A N 1
ATOM 811 C CA . ILE A 1 101 ? 11.406 -16.453 -9.836 1 98.75 101 ILE A CA 1
ATOM 812 C C . ILE A 1 101 ? 12.727 -15.781 -10.203 1 98.75 101 ILE A C 1
ATOM 814 O O . ILE A 1 101 ? 13.398 -16.188 -11.148 1 98.75 101 ILE A O 1
ATOM 818 N N . ARG A 1 102 ? 13.023 -14.789 -9.523 1 98.12 102 ARG A N 1
ATOM 819 C CA . ARG A 1 102 ? 14.305 -14.102 -9.688 1 98.12 102 ARG A CA 1
ATOM 820 C C . ARG A 1 102 ? 14.977 -13.859 -8.344 1 98.12 102 ARG A C 1
ATOM 822 O O . ARG A 1 102 ? 14.398 -14.148 -7.293 1 98.12 102 ARG A O 1
ATOM 829 N N . ASN A 1 103 ? 16.203 -13.375 -8.398 1 97.31 103 ASN A N 1
ATOM 830 C CA . ASN A 1 103 ? 16.938 -13.008 -7.191 1 97.31 103 ASN A CA 1
ATOM 831 C C . ASN A 1 103 ? 17.094 -11.5 -7.062 1 97.31 103 ASN A C 1
ATOM 833 O O . ASN A 1 103 ? 17.391 -10.812 -8.039 1 97.31 103 ASN A O 1
ATOM 837 N N . ASP A 1 104 ? 16.781 -11.039 -5.867 1 95 104 ASP A N 1
ATOM 838 C CA . ASP A 1 104 ? 17 -9.625 -5.566 1 95 104 ASP A CA 1
ATOM 839 C C . ASP A 1 104 ? 18.469 -9.242 -5.766 1 95 104 ASP A C 1
ATOM 841 O O . ASP A 1 104 ? 19.375 -9.922 -5.262 1 95 104 ASP A O 1
ATOM 845 N N . THR A 1 105 ? 18.734 -8.164 -6.414 1 91.31 105 THR A N 1
ATOM 846 C CA . THR A 1 105 ? 20.078 -7.773 -6.809 1 91.31 105 THR A CA 1
ATOM 847 C C . THR A 1 105 ? 20.891 -7.309 -5.598 1 91.31 105 THR A C 1
ATOM 849 O O . THR A 1 105 ? 22.109 -7.27 -5.641 1 91.31 105 THR A O 1
ATOM 852 N N . PHE A 1 106 ? 20.219 -6.934 -4.59 1 91.38 106 PHE A N 1
ATOM 853 C CA . PHE A 1 106 ? 20.922 -6.332 -3.459 1 91.38 106 PHE A CA 1
ATOM 854 C C . PHE A 1 106 ? 21.234 -7.379 -2.395 1 91.38 106 PHE A C 1
ATOM 856 O O . PHE A 1 106 ? 22.344 -7.43 -1.868 1 91.38 106 PHE A O 1
ATOM 863 N N . ASN A 1 107 ? 20.281 -8.25 -2.094 1 92.81 107 ASN A N 1
ATOM 864 C CA . ASN A 1 107 ? 20.484 -9.156 -0.972 1 92.81 107 ASN A CA 1
ATOM 865 C C . ASN A 1 107 ? 20.547 -10.609 -1.432 1 92.81 107 ASN A C 1
ATOM 867 O O . ASN A 1 107 ? 20.75 -11.516 -0.62 1 92.81 107 ASN A O 1
ATOM 871 N N . GLY A 1 108 ? 20.266 -10.852 -2.715 1 96.19 108 GLY A N 1
ATOM 872 C CA . GLY A 1 108 ? 20.422 -12.164 -3.328 1 96.19 108 GLY A CA 1
ATOM 873 C C . GLY A 1 108 ? 19.266 -13.109 -3.018 1 96.19 108 GLY A C 1
ATOM 874 O O . GLY A 1 108 ? 19.266 -14.25 -3.469 1 96.19 108 GLY A O 1
ATOM 875 N N . LYS A 1 109 ? 18.328 -12.68 -2.295 1 98 109 LYS A N 1
ATOM 876 C CA . LYS A 1 109 ? 17.234 -13.547 -1.88 1 98 109 LYS A CA 1
ATOM 877 C C . LYS A 1 109 ? 16.219 -13.719 -3.002 1 98 109 LYS A C 1
ATOM 879 O O . LYS A 1 109 ? 16.062 -12.828 -3.846 1 98 109 LYS A O 1
ATOM 884 N N . ALA A 1 110 ? 15.523 -14.766 -2.996 1 98.69 110 ALA A N 1
ATOM 885 C CA . ALA A 1 110 ? 14.523 -15.094 -4.016 1 98.69 110 ALA A CA 1
ATOM 886 C C . ALA A 1 110 ? 13.297 -14.203 -3.883 1 98.69 110 ALA A C 1
ATOM 888 O O . ALA A 1 110 ? 12.852 -13.906 -2.771 1 98.69 110 ALA A O 1
ATOM 889 N N . MET A 1 111 ? 12.703 -13.852 -5.039 1 98.75 111 MET A N 1
ATOM 890 C CA . MET A 1 111 ? 11.469 -13.078 -5.074 1 98.75 111 MET A CA 1
ATOM 891 C C . MET A 1 111 ? 10.727 -13.297 -6.387 1 98.75 111 MET A C 1
ATOM 893 O O . MET A 1 111 ? 11.305 -13.797 -7.355 1 98.75 111 MET A O 1
ATOM 897 N N . THR A 1 112 ? 9.477 -12.953 -6.402 1 98.88 112 THR A N 1
ATOM 898 C CA . THR A 1 112 ? 8.703 -12.922 -7.633 1 98.88 112 THR A CA 1
ATOM 899 C C . THR A 1 112 ? 7.414 -12.117 -7.441 1 98.88 112 THR A C 1
ATOM 901 O O . THR A 1 112 ? 7.105 -11.688 -6.324 1 98.88 112 THR A O 1
ATOM 904 N N . PHE A 1 113 ? 6.738 -11.914 -8.539 1 98.81 113 PHE A N 1
ATOM 905 C CA . PHE A 1 113 ? 5.516 -11.117 -8.523 1 98.81 113 PHE A CA 1
ATOM 906 C C . PHE A 1 113 ? 4.324 -11.945 -8.992 1 98.81 113 PHE A C 1
ATOM 908 O O . PHE A 1 113 ? 4.48 -12.867 -9.805 1 98.81 113 PHE A O 1
ATOM 915 N N . PHE A 1 114 ? 3.236 -11.609 -8.477 1 98.81 114 PHE A N 1
ATOM 916 C CA . PHE A 1 114 ? 1.925 -12 -8.977 1 98.81 114 PHE A CA 1
ATOM 917 C C . PHE A 1 114 ? 0.928 -10.859 -8.836 1 98.81 114 PHE A C 1
ATOM 919 O O . PHE A 1 114 ? 1.291 -9.766 -8.406 1 98.81 114 PHE A O 1
ATOM 926 N N . TYR A 1 115 ? -0.298 -11.086 -9.328 1 98.62 115 TYR A N 1
ATOM 927 C CA . TYR A 1 115 ? -1.215 -9.953 -9.43 1 98.62 115 TYR A CA 1
ATOM 928 C C . TYR A 1 115 ? -2.605 -10.336 -8.938 1 98.62 115 TYR A C 1
ATOM 930 O O . TYR A 1 115 ? -3.08 -11.445 -9.188 1 98.62 115 TYR A O 1
ATOM 938 N N . ASP A 1 116 ? -3.203 -9.438 -8.25 1 98.62 116 ASP A N 1
ATOM 939 C CA . ASP A 1 116 ? -4.594 -9.688 -7.895 1 98.62 116 ASP A CA 1
ATOM 940 C C . ASP A 1 116 ? -5.523 -9.43 -9.078 1 98.62 116 ASP A C 1
ATOM 942 O O . ASP A 1 116 ? -5.07 -9.023 -10.148 1 98.62 116 ASP A O 1
ATOM 946 N N . PRO A 1 117 ? -6.832 -9.711 -8.938 1 98.19 117 PRO A N 1
ATOM 947 C CA . PRO A 1 117 ? -7.742 -9.617 -10.078 1 98.19 117 PRO A CA 1
ATOM 948 C C . PRO A 1 117 ? -7.832 -8.203 -10.656 1 98.19 117 PRO A C 1
ATOM 950 O O . PRO A 1 117 ? -8.242 -8.023 -11.805 1 98.19 117 PRO A O 1
ATOM 953 N N . ALA A 1 118 ? -7.469 -7.184 -9.883 1 97.12 118 ALA A N 1
ATOM 954 C CA . ALA A 1 118 ? -7.508 -5.797 -10.336 1 97.12 118 ALA A CA 1
ATOM 955 C C . ALA A 1 118 ? -6.18 -5.391 -10.977 1 97.12 118 ALA A C 1
ATOM 957 O O . ALA A 1 118 ? -6.023 -4.254 -11.43 1 97.12 118 ALA A O 1
ATOM 958 N N . GLY A 1 119 ? -5.25 -6.281 -10.969 1 97.12 119 GLY A N 1
ATOM 959 C CA . GLY A 1 119 ? -3.957 -5.988 -11.562 1 97.12 119 GLY A CA 1
ATOM 960 C C . GLY A 1 119 ? -2.961 -5.406 -10.578 1 97.12 119 GLY A C 1
ATOM 961 O O . GLY A 1 119 ? -1.901 -4.918 -10.977 1 97.12 119 GLY A O 1
ATOM 962 N N . THR A 1 120 ? -3.273 -5.371 -9.32 1 98 120 THR A N 1
ATOM 963 C CA . THR A 1 120 ? -2.352 -4.887 -8.305 1 98 120 THR A CA 1
ATOM 964 C C . THR A 1 120 ? -1.132 -5.797 -8.195 1 98 120 THR A C 1
ATOM 966 O O . THR A 1 120 ? -1.268 -6.996 -7.934 1 98 120 THR A O 1
ATOM 969 N N . PRO A 1 121 ? 0.063 -5.23 -8.367 1 98.56 121 PRO A N 1
ATOM 970 C CA . PRO A 1 121 ? 1.237 -6.09 -8.195 1 98.56 121 PRO A CA 1
ATOM 971 C C . PRO A 1 121 ? 1.476 -6.477 -6.734 1 98.56 121 PRO A C 1
ATOM 973 O O . PRO A 1 121 ? 1.509 -5.609 -5.859 1 98.56 121 PRO A O 1
ATOM 976 N N . LEU A 1 122 ? 1.595 -7.711 -6.512 1 98.81 122 LEU A N 1
ATOM 977 C CA . LEU A 1 122 ? 1.992 -8.297 -5.234 1 98.81 122 LEU A CA 1
ATOM 978 C C . LEU A 1 122 ? 3.312 -9.047 -5.367 1 98.81 122 LEU A C 1
ATOM 980 O O . LEU A 1 122 ? 3.551 -9.719 -6.375 1 98.81 122 LEU A O 1
ATOM 984 N N . GLU A 1 123 ? 4.07 -8.898 -4.363 1 98.94 123 GLU A N 1
ATOM 985 C CA . GLU A 1 123 ? 5.391 -9.531 -4.363 1 98.94 123 GLU A CA 1
ATOM 986 C C . GLU A 1 123 ? 5.535 -10.508 -3.203 1 98.94 123 GLU A C 1
ATOM 988 O O . GLU A 1 123 ? 5 -10.273 -2.117 1 98.94 123 GLU A O 1
ATOM 993 N N . ILE A 1 124 ? 6.176 -11.609 -3.447 1 98.88 124 ILE A N 1
ATOM 994 C CA . ILE A 1 124 ? 6.68 -12.43 -2.355 1 98.88 124 ILE A CA 1
ATOM 995 C C . ILE A 1 124 ? 8.203 -12.414 -2.357 1 98.88 124 ILE A C 1
ATOM 997 O O . ILE A 1 124 ? 8.836 -12.406 -3.42 1 98.88 124 ILE A O 1
ATOM 1001 N N . HIS A 1 125 ? 8.742 -12.367 -1.221 1 98.75 125 HIS A N 1
ATOM 1002 C CA . HIS A 1 125 ? 10.18 -12.164 -1.029 1 98.75 125 HIS A CA 1
ATOM 1003 C C . HIS A 1 125 ? 10.688 -12.93 0.186 1 98.75 125 HIS A C 1
ATOM 1005 O O . HIS A 1 125 ? 10.039 -12.938 1.236 1 98.75 125 HIS A O 1
ATOM 1011 N N . GLU A 1 126 ? 11.797 -13.688 0.037 1 98.38 126 GLU A N 1
ATOM 1012 C CA . GLU A 1 126 ? 12.375 -14.43 1.152 1 98.38 126 GLU A CA 1
ATOM 1013 C C . GLU A 1 126 ? 13.18 -13.516 2.068 1 98.38 126 GLU A C 1
ATOM 1015 O O . GLU A 1 126 ? 13.766 -12.531 1.612 1 98.38 126 GLU A O 1
ATOM 1020 N N . MET B 1 1 ? 1.988 -21.891 2.688 1 90.94 1 MET B N 1
ATOM 1021 C CA . MET B 1 1 ? 1.908 -20.5 2.281 1 90.94 1 MET B CA 1
ATOM 1022 C C . MET B 1 1 ? 1.462 -19.609 3.443 1 90.94 1 MET B C 1
ATOM 1024 O O . MET B 1 1 ? 0.437 -19.875 4.074 1 90.94 1 MET B O 1
ATOM 1028 N N . ASP B 1 2 ? 2.264 -18.672 3.846 1 94.19 2 ASP B N 1
ATOM 1029 C CA . ASP B 1 2 ? 2.006 -17.766 4.957 1 94.19 2 ASP B CA 1
ATOM 1030 C C . ASP B 1 2 ? 2.225 -16.312 4.539 1 94.19 2 ASP B C 1
ATOM 1032 O O . ASP B 1 2 ? 3.355 -15.898 4.281 1 94.19 2 ASP B O 1
ATOM 1036 N N . PHE B 1 3 ? 1.142 -15.562 4.445 1 97 3 PHE B N 1
ATOM 1037 C CA . PHE B 1 3 ? 1.193 -14.164 4.031 1 97 3 PHE B CA 1
ATOM 1038 C C . PHE B 1 3 ? 0.961 -13.234 5.219 1 97 3 PHE B C 1
ATOM 1040 O O . PHE B 1 3 ? 0.426 -12.141 5.059 1 97 3 PHE B O 1
ATOM 1047 N N . SER B 1 4 ? 1.357 -13.664 6.402 1 96.06 4 SER B N 1
ATOM 1048 C CA . SER B 1 4 ? 1.009 -12.922 7.609 1 96.06 4 SER B CA 1
ATOM 1049 C C . SER B 1 4 ? 1.979 -11.773 7.855 1 96.06 4 SER B C 1
ATOM 1051 O O . SER B 1 4 ? 1.731 -10.914 8.703 1 96.06 4 SER B O 1
ATOM 1053 N N . LYS B 1 5 ? 3.033 -11.742 7.074 1 96.88 5 LYS B N 1
ATOM 1054 C CA . LYS B 1 5 ? 4.051 -10.727 7.305 1 96.88 5 LYS B CA 1
ATOM 1055 C C . LYS B 1 5 ? 4.293 -9.898 6.043 1 96.88 5 LYS B C 1
ATOM 1057 O O . LYS B 1 5 ? 4.457 -10.445 4.953 1 96.88 5 LYS B O 1
ATOM 1062 N N . VAL B 1 6 ? 4.328 -8.617 6.234 1 98.06 6 VAL B N 1
ATOM 1063 C CA . VAL B 1 6 ? 4.684 -7.699 5.156 1 98.06 6 VAL B CA 1
ATOM 1064 C C . VAL B 1 6 ? 6.203 -7.57 5.066 1 98.06 6 VAL B C 1
ATOM 1066 O O . VAL B 1 6 ? 6.879 -7.414 6.086 1 98.06 6 VAL B O 1
ATOM 1069 N N . HIS B 1 7 ? 6.73 -7.762 3.869 1 98.19 7 HIS B N 1
ATOM 1070 C CA . HIS B 1 7 ? 8.148 -7.5 3.631 1 98.19 7 HIS B CA 1
ATOM 1071 C C . HIS B 1 7 ? 8.406 -6.016 3.412 1 98.19 7 HIS B C 1
ATOM 1073 O O . HIS B 1 7 ? 9.305 -5.438 4.031 1 98.19 7 HIS B O 1
ATOM 1079 N N . HIS B 1 8 ? 7.68 -5.371 2.562 1 98.69 8 HIS B N 1
ATOM 1080 C CA . HIS B 1 8 ? 7.754 -3.936 2.332 1 98.69 8 HIS B CA 1
ATOM 1081 C C . HIS B 1 8 ? 6.562 -3.449 1.512 1 98.69 8 HIS B C 1
ATOM 1083 O O . HIS B 1 8 ? 5.812 -4.258 0.959 1 98.69 8 HIS B O 1
ATOM 1089 N N . ILE B 1 9 ? 6.348 -2.152 1.5 1 98.81 9 ILE B N 1
ATOM 1090 C CA . ILE B 1 9 ? 5.418 -1.445 0.625 1 98.81 9 ILE B CA 1
ATOM 1091 C C . ILE B 1 9 ? 6.191 -0.496 -0.288 1 98.81 9 ILE B C 1
ATOM 1093 O O . ILE B 1 9 ? 7.062 0.245 0.171 1 98.81 9 ILE B O 1
ATOM 1097 N N . ALA B 1 10 ? 5.848 -0.482 -1.546 1 98.81 10 ALA B N 1
ATOM 1098 C CA . ALA B 1 10 ? 6.633 0.315 -2.482 1 98.81 10 ALA B CA 1
ATOM 1099 C C . ALA B 1 10 ? 5.875 1.564 -2.914 1 98.81 10 ALA B C 1
ATOM 1101 O O . ALA B 1 10 ? 4.652 1.529 -3.078 1 98.81 10 ALA B O 1
ATOM 1102 N N . ILE B 1 11 ? 6.613 2.564 -3.16 1 98.81 11 ILE B N 1
ATOM 1103 C CA . ILE B 1 11 ? 6.102 3.846 -3.635 1 98.81 11 ILE B CA 1
ATOM 1104 C C . ILE B 1 11 ? 6.996 4.375 -4.754 1 98.81 11 ILE B C 1
ATOM 1106 O O . ILE B 1 11 ? 8.211 4.199 -4.723 1 98.81 11 ILE B O 1
ATOM 1110 N N . ILE B 1 12 ? 6.348 5.031 -5.711 1 98.69 12 ILE B N 1
ATOM 1111 C CA . ILE B 1 12 ? 7.094 5.73 -6.754 1 98.69 12 ILE B CA 1
ATOM 1112 C C . ILE B 1 12 ? 7.016 7.238 -6.52 1 98.69 12 ILE B C 1
ATOM 1114 O O . ILE B 1 12 ? 5.922 7.797 -6.387 1 98.69 12 ILE B O 1
ATOM 1118 N N . GLY B 1 13 ? 8.094 7.852 -6.348 1 98.62 13 GLY B N 1
ATOM 1119 C CA . GLY B 1 13 ? 8.242 9.297 -6.34 1 98.62 13 GLY B CA 1
ATOM 1120 C C . GLY B 1 13 ? 9.07 9.82 -7.496 1 98.62 13 GLY B C 1
ATOM 1121 O O . GLY B 1 13 ? 9.586 9.039 -8.297 1 98.62 13 GLY B O 1
ATOM 1122 N N . THR B 1 14 ? 9.242 11.195 -7.59 1 98.12 14 THR B N 1
ATOM 1123 C CA . THR B 1 14 ? 9.914 11.719 -8.773 1 98.12 14 THR B CA 1
ATOM 1124 C C . THR B 1 14 ? 11.148 12.523 -8.391 1 98.12 14 THR B C 1
ATOM 1126 O O . THR B 1 14 ? 11.984 12.836 -9.242 1 98.12 14 THR B O 1
ATOM 1129 N N . ASP B 1 15 ? 11.305 12.867 -7.102 1 98.5 15 ASP B N 1
ATOM 1130 C CA . ASP B 1 15 ? 12.43 13.672 -6.633 1 98.5 15 ASP B CA 1
ATOM 1131 C C . ASP B 1 15 ? 12.977 13.141 -5.309 1 98.5 15 ASP B C 1
ATOM 1133 O O . ASP B 1 15 ? 12.273 13.148 -4.293 1 98.5 15 ASP B O 1
ATOM 1137 N N . PHE B 1 16 ? 14.234 12.703 -5.324 1 98.69 16 PHE B N 1
ATOM 1138 C CA . PHE B 1 16 ? 14.828 12.047 -4.164 1 98.69 16 PHE B CA 1
ATOM 1139 C C . PHE B 1 16 ? 14.828 12.984 -2.961 1 98.69 16 PHE B C 1
ATOM 1141 O O . PHE B 1 16 ? 14.383 12.602 -1.875 1 98.69 16 PHE B O 1
ATOM 1148 N N . GLU B 1 17 ? 15.289 14.148 -3.119 1 98.75 17 GLU B N 1
ATOM 1149 C CA . GLU B 1 17 ? 15.438 15.07 -2 1 98.75 17 GLU B CA 1
ATOM 1150 C C . GLU B 1 17 ? 14.094 15.406 -1.373 1 98.75 17 GLU B C 1
ATOM 1152 O O . GLU B 1 17 ? 13.969 15.461 -0.148 1 98.75 17 GLU B O 1
ATOM 1157 N N . GLU B 1 18 ? 13.094 15.648 -2.17 1 98.69 18 GLU B N 1
ATOM 1158 C CA . GLU B 1 18 ? 11.766 15.961 -1.669 1 98.69 18 GLU B CA 1
ATOM 1159 C C . GLU B 1 18 ? 11.172 14.781 -0.893 1 98.69 18 GLU B C 1
ATOM 1161 O O . GLU B 1 18 ? 10.586 14.969 0.175 1 98.69 18 GLU B O 1
ATOM 1166 N N . MET B 1 19 ? 11.359 13.625 -1.444 1 98.88 19 MET B N 1
ATOM 1167 C CA . MET B 1 19 ? 10.812 12.438 -0.796 1 98.88 19 MET B CA 1
ATOM 1168 C C . MET B 1 19 ? 11.547 12.133 0.501 1 98.88 19 MET B C 1
ATOM 1170 O O . MET B 1 19 ? 10.93 11.781 1.507 1 98.88 19 MET B O 1
ATOM 1174 N N . LYS B 1 20 ? 12.805 12.258 0.445 1 98.88 20 LYS B N 1
ATOM 1175 C CA . LYS B 1 20 ? 13.609 12.039 1.645 1 98.88 20 LYS B CA 1
ATOM 1176 C C . LYS B 1 20 ? 13.25 13.039 2.738 1 98.88 20 LYS B C 1
ATOM 1178 O O . LYS B 1 20 ? 13.062 12.664 3.896 1 98.88 20 LYS B O 1
ATOM 1183 N N . GLU B 1 21 ? 13.203 14.289 2.361 1 98.88 21 GLU B N 1
ATOM 1184 C CA . GLU B 1 21 ? 12.82 15.305 3.338 1 98.88 21 GLU B CA 1
ATOM 1185 C C . GLU B 1 21 ? 11.469 14.984 3.969 1 98.88 21 GLU B C 1
ATOM 1187 O O . GLU B 1 21 ? 11.305 15.102 5.188 1 98.88 21 GLU B O 1
ATOM 1192 N N . PHE B 1 22 ? 10.547 14.57 3.195 1 98.94 22 PHE B N 1
ATOM 1193 C CA . PHE B 1 22 ? 9.195 14.297 3.662 1 98.94 22 PHE B CA 1
ATOM 1194 C C . PHE B 1 22 ? 9.18 13.109 4.621 1 98.94 22 PHE B C 1
ATOM 1196 O O . PHE B 1 22 ? 8.719 13.234 5.758 1 98.94 22 PHE B O 1
ATOM 1203 N N . TYR B 1 23 ? 9.664 11.961 4.215 1 98.88 23 TYR B N 1
ATOM 1204 C CA . TYR B 1 23 ? 9.516 10.734 4.988 1 98.88 23 TYR B CA 1
ATOM 1205 C C . TYR B 1 23 ? 10.5 10.695 6.148 1 98.88 23 TYR B C 1
ATOM 1207 O O . TYR B 1 23 ? 10.172 10.227 7.238 1 98.88 23 TYR B O 1
ATOM 1215 N N . VAL B 1 24 ? 11.688 11.195 5.93 1 98.69 24 VAL B N 1
ATOM 1216 C CA . VAL B 1 24 ? 12.711 11.102 6.965 1 98.69 24 VAL B CA 1
ATOM 1217 C C . VAL B 1 24 ? 12.641 12.328 7.879 1 98.69 24 VAL B C 1
ATOM 1219 O O . VAL B 1 24 ? 12.422 12.195 9.086 1 98.69 24 VAL B O 1
ATOM 1222 N N . ASP B 1 25 ? 12.711 13.469 7.309 1 98.38 25 ASP B N 1
ATOM 1223 C CA . ASP B 1 25 ? 12.836 14.672 8.133 1 98.38 25 ASP B CA 1
ATOM 1224 C C . ASP B 1 25 ? 11.492 15.07 8.734 1 98.38 25 ASP B C 1
ATOM 1226 O O . ASP B 1 25 ? 11.422 15.469 9.898 1 98.38 25 ASP B O 1
ATOM 1230 N N . LYS B 1 26 ? 10.453 15 8.023 1 98.44 26 LYS B N 1
ATOM 1231 C CA . LYS B 1 26 ? 9.164 15.477 8.516 1 98.44 26 LYS B CA 1
ATOM 1232 C C . LYS B 1 26 ? 8.406 14.375 9.25 1 98.44 26 LYS B C 1
ATOM 1234 O O . LYS B 1 26 ? 7.875 14.602 10.336 1 98.44 26 LYS B O 1
ATOM 1239 N N . LEU B 1 27 ? 8.359 13.148 8.68 1 98.38 27 LEU B N 1
ATOM 1240 C CA . LEU B 1 27 ? 7.59 12.086 9.32 1 98.38 27 LEU B CA 1
ATOM 1241 C C . LEU B 1 27 ? 8.438 11.328 10.336 1 98.38 27 LEU B C 1
ATOM 1243 O O . LEU B 1 27 ? 7.906 10.602 11.172 1 98.38 27 LEU B O 1
ATOM 1247 N N . GLY B 1 28 ? 9.695 11.406 10.219 1 98 28 GLY B N 1
ATOM 1248 C CA . GLY B 1 28 ? 10.586 10.828 11.211 1 98 28 GLY B CA 1
ATOM 1249 C C . GLY B 1 28 ? 10.969 9.391 10.906 1 98 28 GLY B C 1
ATOM 1250 O O . GLY B 1 28 ? 11.359 8.641 11.805 1 98 28 GLY B O 1
ATOM 1251 N N . PHE B 1 29 ? 10.789 8.945 9.688 1 98.62 29 PHE B N 1
ATOM 1252 C CA . PHE B 1 29 ? 11.234 7.605 9.312 1 98.62 29 PHE B CA 1
ATOM 1253 C C . PHE B 1 29 ? 12.758 7.531 9.266 1 98.62 29 PHE B C 1
ATOM 1255 O O . PHE B 1 29 ? 13.43 8.562 9.203 1 98.62 29 PHE B O 1
ATOM 1262 N N . THR B 1 30 ? 13.266 6.309 9.344 1 98.69 30 THR B N 1
ATOM 1263 C CA . THR B 1 30 ? 14.711 6.098 9.32 1 98.69 30 THR B CA 1
ATOM 1264 C C . THR B 1 30 ? 15.188 5.738 7.918 1 98.69 30 THR B C 1
ATOM 1266 O O . THR B 1 30 ? 14.664 4.816 7.297 1 98.69 30 THR B O 1
ATOM 1269 N N . LEU B 1 31 ? 16.141 6.465 7.371 1 98.81 31 LEU B N 1
ATOM 1270 C CA . LEU B 1 31 ? 16.766 6.082 6.113 1 98.81 31 LEU B CA 1
ATOM 1271 C C . LEU B 1 31 ? 17.609 4.812 6.289 1 98.81 31 LEU B C 1
ATOM 1273 O O . LEU B 1 31 ? 18.547 4.789 7.086 1 98.81 31 LEU B O 1
ATOM 1277 N N . LEU B 1 32 ? 17.297 3.795 5.574 1 98.56 32 LEU B N 1
ATOM 1278 C CA . LEU B 1 32 ? 17.969 2.512 5.738 1 98.56 32 LEU B CA 1
ATOM 1279 C C . LEU B 1 32 ? 19.109 2.359 4.73 1 98.56 32 LEU B C 1
ATOM 1281 O O . LEU B 1 32 ? 20.203 1.902 5.082 1 98.56 32 LEU B O 1
ATOM 1285 N N . ASP B 1 33 ? 18.844 2.629 3.471 1 98.31 33 ASP B N 1
ATOM 1286 C CA . ASP B 1 33 ? 19.844 2.549 2.406 1 98.31 33 ASP B CA 1
ATOM 1287 C C . ASP B 1 33 ? 19.375 3.322 1.17 1 98.31 33 ASP B C 1
ATOM 1289 O O . ASP B 1 33 ? 18.25 3.789 1.108 1 98.31 33 ASP B O 1
ATOM 1293 N N . LYS B 1 34 ? 20.328 3.619 0.294 1 98.44 34 LYS B N 1
ATOM 1294 C CA . LYS B 1 34 ? 20.109 4.312 -0.974 1 98.44 34 LYS B CA 1
ATOM 1295 C C . LYS B 1 34 ? 20.984 3.715 -2.076 1 98.44 34 LYS B C 1
ATOM 1297 O O . LYS B 1 34 ? 22.172 3.455 -1.866 1 98.44 34 LYS B O 1
ATOM 1302 N N . HIS B 1 35 ? 20.359 3.504 -3.178 1 98 35 HIS B N 1
ATOM 1303 C CA . HIS B 1 35 ? 21.031 2.92 -4.332 1 98 35 HIS B CA 1
ATOM 1304 C C . HIS B 1 35 ? 20.766 3.725 -5.598 1 98 35 HIS B C 1
ATOM 1306 O O . HIS B 1 35 ? 19.609 3.832 -6.031 1 98 35 HIS B O 1
ATOM 1312 N N . VAL B 1 36 ? 21.859 4.305 -6.152 1 97.62 36 VAL B N 1
ATOM 1313 C CA . VAL B 1 36 ? 21.75 4.957 -7.457 1 97.62 36 VAL B CA 1
ATOM 1314 C C . VAL B 1 36 ? 21.938 3.924 -8.562 1 97.62 36 VAL B C 1
ATOM 1316 O O . VAL B 1 36 ? 22.953 3.234 -8.625 1 97.62 36 VAL B O 1
ATOM 1319 N N . ARG B 1 37 ? 20.859 3.842 -9.406 1 97.12 37 ARG B N 1
ATOM 1320 C CA . ARG B 1 37 ? 20.859 2.789 -10.422 1 97.12 37 ARG B CA 1
ATOM 1321 C C . ARG B 1 37 ? 20.75 3.377 -11.82 1 97.12 37 ARG B C 1
ATOM 1323 O O . ARG B 1 37 ? 19.672 3.406 -12.406 1 97.12 37 ARG B O 1
ATOM 1330 N N . PRO B 1 38 ? 21.875 3.748 -12.414 1 95.5 38 PRO B N 1
ATOM 1331 C CA . PRO B 1 38 ? 21.844 4.379 -13.734 1 95.5 38 PRO B CA 1
ATOM 1332 C C . PRO B 1 38 ? 21.297 3.451 -14.82 1 95.5 38 PRO B C 1
ATOM 1334 O O . PRO B 1 38 ? 20.656 3.912 -15.766 1 95.5 38 PRO B O 1
ATOM 1337 N N . GLU B 1 39 ? 21.547 2.191 -14.688 1 94.06 39 GLU B N 1
ATOM 1338 C CA . GLU B 1 39 ? 21.094 1.219 -15.672 1 94.06 39 GLU B CA 1
ATOM 1339 C C . GLU B 1 39 ? 19.578 1.122 -15.695 1 94.06 39 GLU B C 1
ATOM 1341 O O . GLU B 1 39 ? 18.984 0.718 -16.703 1 94.06 39 GLU B O 1
ATOM 1346 N N . LYS B 1 40 ? 18.859 1.521 -14.656 1 94 40 LYS B N 1
ATOM 1347 C CA . LYS B 1 40 ? 17.406 1.518 -14.547 1 94 40 LYS B CA 1
ATOM 1348 C C . LYS B 1 40 ? 16.844 2.934 -14.633 1 94 40 LYS B C 1
ATOM 1350 O O . LYS B 1 40 ? 15.633 3.131 -14.586 1 94 40 LYS B O 1
ATOM 1355 N N . ASN B 1 41 ? 17.75 3.861 -14.703 1 95 41 ASN B N 1
ATOM 1356 C CA . ASN B 1 41 ? 17.391 5.277 -14.719 1 95 41 ASN B CA 1
ATOM 1357 C C . ASN B 1 41 ? 16.547 5.648 -13.508 1 95 41 ASN B C 1
ATOM 1359 O O . ASN B 1 41 ? 15.484 6.262 -13.664 1 95 41 ASN B O 1
ATOM 1363 N N . ASP B 1 42 ? 17.016 5.199 -12.266 1 97.5 42 ASP B N 1
ATOM 1364 C CA . ASP B 1 42 ? 16.266 5.562 -11.062 1 97.5 42 ASP B CA 1
ATOM 1365 C C . ASP B 1 42 ? 17.172 5.527 -9.828 1 97.5 42 ASP B C 1
ATOM 1367 O O . ASP B 1 42 ? 18.359 5.219 -9.93 1 97.5 42 ASP B O 1
ATOM 1371 N N . ILE B 1 43 ? 16.719 6.09 -8.781 1 98.5 43 ILE B N 1
ATOM 1372 C CA . ILE B 1 43 ? 17.25 5.934 -7.434 1 98.5 43 ILE B CA 1
ATOM 1373 C C . ILE B 1 43 ? 16.281 5.109 -6.59 1 98.5 43 ILE B C 1
ATOM 1375 O O . ILE B 1 43 ? 15.062 5.312 -6.648 1 98.5 43 ILE B O 1
ATOM 1379 N N . LEU B 1 44 ? 16.812 4.148 -5.918 1 98.69 44 LEU B N 1
ATOM 1380 C CA . LEU B 1 44 ? 16.047 3.355 -4.969 1 98.69 44 LEU B CA 1
ATOM 1381 C C . LEU B 1 44 ? 16.516 3.604 -3.541 1 98.69 44 LEU B C 1
ATOM 1383 O O . LEU B 1 44 ? 17.719 3.539 -3.262 1 98.69 44 LEU B O 1
ATOM 1387 N N . PHE B 1 45 ? 15.594 3.982 -2.693 1 98.81 45 PHE B N 1
ATOM 1388 C CA . PHE B 1 45 ? 15.992 4.055 -1.294 1 98.81 45 PHE B CA 1
ATOM 1389 C C . PHE B 1 45 ? 14.898 3.516 -0.385 1 98.81 45 PHE B C 1
ATOM 1391 O O . PHE B 1 45 ? 13.719 3.539 -0.746 1 98.81 45 PHE B O 1
ATOM 1398 N N . ASN B 1 46 ? 15.328 2.982 0.75 1 98.81 46 ASN B N 1
ATOM 1399 C CA . ASN B 1 46 ? 14.414 2.387 1.721 1 98.81 46 ASN B CA 1
ATOM 1400 C C . ASN B 1 46 ? 14.375 3.191 3.018 1 98.81 46 ASN B C 1
ATOM 1402 O O . ASN B 1 46 ? 15.406 3.674 3.486 1 98.81 46 ASN B O 1
ATOM 1406 N N . VAL B 1 47 ? 13.18 3.348 3.504 1 98.88 47 VAL B N 1
ATOM 1407 C CA . VAL B 1 47 ? 13.031 3.965 4.82 1 98.88 47 VAL B CA 1
ATOM 1408 C C . VAL B 1 47 ? 12.242 3.041 5.742 1 98.88 47 VAL B C 1
ATOM 1410 O O . VAL B 1 47 ? 11.344 2.326 5.293 1 98.88 47 VAL B O 1
ATOM 1413 N N . GLY B 1 48 ? 12.602 3.074 6.992 1 98.62 48 GLY B N 1
ATOM 1414 C CA . GLY B 1 48 ? 11.938 2.234 7.977 1 98.62 48 GLY B CA 1
ATOM 1415 C C . GLY B 1 48 ? 11.055 3.018 8.93 1 98.62 48 GLY B C 1
ATOM 1416 O O . GLY B 1 48 ? 11.375 4.148 9.305 1 98.62 48 GLY B O 1
ATOM 1417 N N . PHE B 1 49 ? 9.922 2.455 9.32 1 96.88 49 PHE B N 1
ATOM 1418 C CA . PHE B 1 49 ? 9.047 2.949 10.375 1 96.88 49 PHE B CA 1
ATOM 1419 C C . PHE B 1 49 ? 8.43 1.792 11.156 1 96.88 49 PHE B C 1
ATOM 1421 O O . PHE B 1 49 ? 7.793 0.913 10.562 1 96.88 49 PHE B O 1
ATOM 1428 N N . GLY B 1 50 ? 8.688 1.752 12.492 1 95.12 50 GLY B N 1
ATOM 1429 C CA . GLY B 1 50 ? 8.328 0.542 13.211 1 95.12 50 GLY B CA 1
ATOM 1430 C C . GLY B 1 50 ? 8.984 -0.705 12.656 1 95.12 50 GLY B C 1
ATOM 1431 O O . GLY B 1 50 ? 10.211 -0.755 12.516 1 95.12 50 GLY B O 1
ATOM 1432 N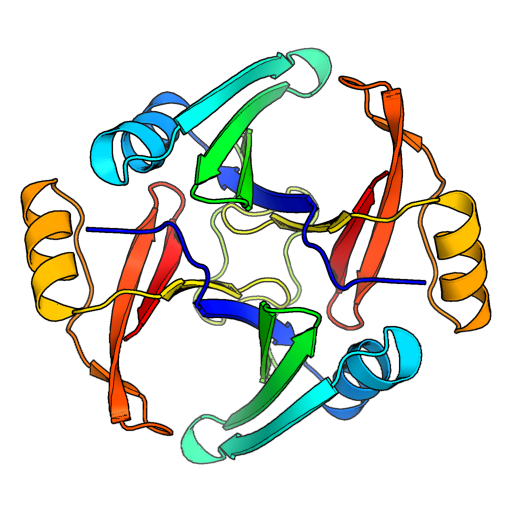 N . GLU B 1 51 ? 8.172 -1.67 12.352 1 95 51 GLU B N 1
ATOM 1433 C CA . GLU B 1 51 ? 8.672 -2.91 11.766 1 95 51 GLU B CA 1
ATOM 1434 C C . GLU B 1 51 ? 8.477 -2.924 10.25 1 95 51 GLU B C 1
ATOM 1436 O O . GLU B 1 51 ? 8.672 -3.953 9.602 1 95 51 GLU B O 1
ATOM 1441 N N . MET B 1 52 ? 8.102 -1.817 9.727 1 97.38 52 MET B N 1
ATOM 1442 C CA . MET B 1 52 ? 7.75 -1.744 8.312 1 97.38 52 MET B CA 1
ATOM 1443 C C . MET B 1 52 ? 8.836 -1.027 7.52 1 97.38 52 MET B C 1
ATOM 1445 O O . MET B 1 52 ? 9.648 -0.3 8.086 1 97.38 52 MET B O 1
ATOM 1449 N N . VAL B 1 53 ? 8.859 -1.334 6.246 1 98.62 53 VAL B N 1
ATOM 1450 C CA . VAL B 1 53 ? 9.781 -0.688 5.316 1 98.62 53 VAL B CA 1
ATOM 1451 C C . VAL B 1 53 ? 9.008 -0.128 4.125 1 98.62 53 VAL B C 1
ATOM 1453 O O . VAL B 1 53 ? 8.156 -0.809 3.557 1 98.62 53 VAL B O 1
ATOM 1456 N N . LEU B 1 54 ? 9.242 1.102 3.793 1 98.81 54 LEU B N 1
ATOM 1457 C CA . LEU B 1 54 ? 8.859 1.646 2.494 1 98.81 54 LEU B CA 1
ATOM 1458 C C . LEU B 1 54 ? 10.023 1.555 1.507 1 98.81 54 LEU B C 1
ATOM 1460 O O . LEU B 1 54 ? 11.133 2.004 1.803 1 98.81 54 LEU B O 1
ATOM 1464 N N . GLU B 1 55 ? 9.781 0.896 0.45 1 98.81 55 GLU B N 1
ATOM 1465 C CA . GLU B 1 55 ? 10.703 0.882 -0.678 1 98.81 55 GLU B CA 1
ATOM 1466 C C . GLU B 1 55 ? 10.336 1.949 -1.705 1 98.81 55 GLU B C 1
ATOM 1468 O O . GLU B 1 55 ? 9.32 1.835 -2.391 1 98.81 55 GLU B O 1
ATOM 1473 N N . ILE B 1 56 ? 11.195 2.957 -1.844 1 98.88 56 ILE B N 1
ATOM 1474 C CA . ILE B 1 56 ? 10.812 4.121 -2.637 1 98.88 56 ILE B CA 1
ATOM 1475 C C . ILE B 1 56 ? 11.664 4.188 -3.902 1 98.88 56 ILE B C 1
ATOM 1477 O O . ILE B 1 56 ? 12.898 4.223 -3.828 1 98.88 56 ILE B O 1
ATOM 1481 N N . PHE B 1 57 ? 11 4.191 -5.051 1 98.75 57 PHE B N 1
ATOM 1482 C CA . PHE B 1 57 ? 11.625 4.367 -6.359 1 98.75 57 PHE B CA 1
ATOM 1483 C C . PHE B 1 57 ? 11.484 5.809 -6.836 1 98.75 57 PHE B C 1
ATOM 1485 O O . PHE B 1 57 ? 10.375 6.34 -6.91 1 98.75 57 PHE B O 1
ATOM 1492 N N . ILE B 1 58 ? 12.594 6.371 -7.18 1 98.81 58 ILE B N 1
ATOM 1493 C CA . ILE B 1 58 ? 12.562 7.703 -7.773 1 98.81 58 ILE B CA 1
ATOM 1494 C C . ILE B 1 58 ? 12.656 7.59 -9.297 1 98.81 58 ILE B C 1
ATOM 1496 O O . ILE B 1 58 ? 13.695 7.18 -9.828 1 98.81 58 ILE B O 1
ATOM 1500 N N . LYS B 1 59 ? 11.562 7.895 -9.914 1 98.19 59 LYS B N 1
ATOM 1501 C CA . LYS B 1 59 ? 11.461 7.934 -11.367 1 98.19 59 LYS B CA 1
ATOM 1502 C C . LYS B 1 59 ? 11.016 9.312 -11.852 1 98.19 59 LYS B C 1
ATOM 1504 O O . LYS B 1 59 ? 9.82 9.609 -11.875 1 98.19 59 LYS B O 1
ATOM 1509 N N . GLU B 1 60 ? 11.852 10.055 -12.367 1 96.06 60 GLU B N 1
ATOM 1510 C CA . GLU B 1 60 ? 11.641 11.477 -12.641 1 96.06 60 GLU B CA 1
ATOM 1511 C C . GLU B 1 60 ? 10.5 11.68 -13.633 1 96.06 60 GLU B C 1
ATOM 1513 O O . GLU B 1 60 ? 9.781 12.68 -13.562 1 96.06 60 GLU B O 1
ATOM 1518 N N . ASP B 1 61 ? 10.359 10.75 -14.508 1 95.5 61 ASP B N 1
ATOM 1519 C CA . ASP B 1 61 ? 9.398 10.938 -15.586 1 95.5 61 ASP B CA 1
ATOM 1520 C C . ASP B 1 61 ? 8.117 10.148 -15.336 1 95.5 61 ASP B C 1
ATOM 1522 O O . ASP B 1 61 ? 7.316 9.945 -16.25 1 95.5 61 ASP B O 1
ATOM 1526 N N . ALA B 1 62 ? 7.93 9.609 -14.078 1 97.5 62 ALA B N 1
ATOM 1527 C CA . ALA B 1 62 ? 6.703 8.867 -13.789 1 97.5 62 ALA B CA 1
ATOM 1528 C C . ALA B 1 62 ? 5.477 9.758 -13.961 1 97.5 62 ALA B C 1
ATOM 1530 O O . ALA B 1 62 ? 5.453 10.898 -13.492 1 97.5 62 ALA B O 1
ATOM 1531 N N . PRO B 1 63 ? 4.504 9.242 -14.656 1 97.19 63 PRO B N 1
ATOM 1532 C CA . PRO B 1 63 ? 3.301 10.062 -14.82 1 97.19 63 PRO B CA 1
ATOM 1533 C C . PRO B 1 63 ? 2.549 10.273 -13.508 1 97.19 63 PRO B C 1
ATOM 1535 O O . PRO B 1 63 ? 2.74 9.523 -12.555 1 97.19 63 PRO B O 1
ATOM 1538 N N . VAL B 1 64 ? 1.684 11.266 -13.531 1 96.12 64 VAL B N 1
ATOM 1539 C CA . VAL B 1 64 ? 0.879 11.602 -12.367 1 96.12 64 VAL B CA 1
ATOM 1540 C C . VAL B 1 64 ? -0.136 10.492 -12.102 1 96.12 64 VAL B C 1
ATOM 1542 O O . VAL B 1 64 ? -0.712 9.93 -13.031 1 96.12 64 VAL B O 1
ATOM 1545 N N . ARG B 1 65 ? -0.323 10.219 -10.891 1 94.88 65 ARG B N 1
ATOM 1546 C CA . ARG B 1 65 ? -1.312 9.227 -10.484 1 94.88 65 ARG B CA 1
ATOM 1547 C C . ARG B 1 65 ? -2.723 9.68 -10.844 1 94.88 65 ARG B C 1
ATOM 1549 O O . ARG B 1 65 ? -3.096 10.828 -10.594 1 94.88 65 ARG B O 1
ATOM 1556 N N . PRO B 1 66 ? -3.521 8.758 -11.398 1 93.75 66 PRO B N 1
ATOM 1557 C CA . PRO B 1 66 ? -4.938 9.094 -11.578 1 93.75 66 PRO B CA 1
ATOM 1558 C C . PRO B 1 66 ? -5.676 9.25 -10.25 1 93.75 66 PRO B C 1
ATOM 1560 O O . PRO B 1 66 ? -5.594 8.375 -9.383 1 93.75 66 PRO B O 1
ATOM 1563 N N . THR B 1 67 ? -6.504 10.273 -10.078 1 89.31 67 THR B N 1
ATOM 1564 C CA . THR B 1 67 ? -7.141 10.547 -8.797 1 89.31 67 THR B CA 1
ATOM 1565 C C . THR B 1 67 ? -8.656 10.648 -8.953 1 89.31 67 THR B C 1
ATOM 1567 O O . THR B 1 67 ? -9.406 10.219 -8.078 1 89.31 67 THR B O 1
ATOM 1570 N N . TYR B 1 68 ? -9.078 11.156 -10.109 1 88.44 68 TYR B N 1
ATOM 1571 C CA . TYR B 1 68 ? -10.516 11.227 -10.32 1 88.44 68 TYR B CA 1
ATOM 1572 C C . TYR B 1 68 ? -10.875 10.883 -11.758 1 88.44 68 TYR B C 1
ATOM 1574 O O . TYR B 1 68 ? -10.711 11.703 -12.664 1 88.44 68 TYR B O 1
ATOM 1582 N N . PRO B 1 69 ? -11.453 9.805 -11.859 1 94.12 69 PRO B N 1
ATOM 1583 C CA . PRO B 1 69 ? -11.547 8.711 -10.898 1 94.12 69 PRO B CA 1
ATOM 1584 C C . PRO B 1 69 ? -10.195 8.078 -10.594 1 94.12 69 PRO B C 1
ATOM 1586 O O . PRO B 1 69 ? -9.258 8.188 -11.391 1 94.12 69 PRO B O 1
ATOM 1589 N N . GLU B 1 70 ? -10.055 7.469 -9.445 1 96 70 GLU B N 1
ATOM 1590 C CA . GLU B 1 70 ? -8.836 6.746 -9.078 1 96 70 GLU B CA 1
ATOM 1591 C C . GLU B 1 70 ? -8.727 5.43 -9.844 1 96 70 GLU B C 1
ATOM 1593 O O . GLU B 1 70 ? -9.734 4.746 -10.055 1 96 70 GLU B O 1
ATOM 1598 N N . ALA B 1 71 ? -7.539 5.086 -10.172 1 97.56 71 ALA B N 1
ATOM 1599 C CA . ALA B 1 71 ? -7.297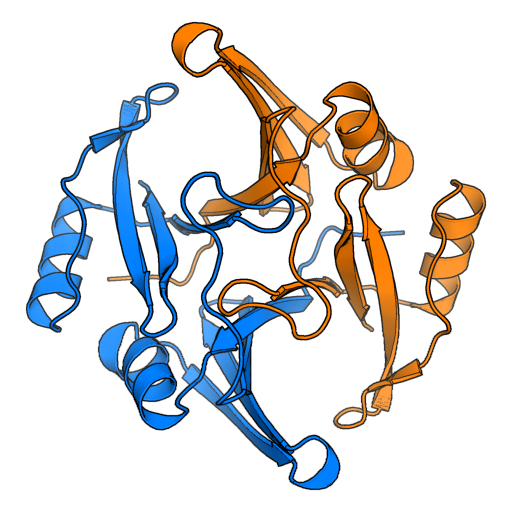 3.84 -10.898 1 97.56 71 ALA B CA 1
ATOM 1600 C C . ALA B 1 71 ? -7.379 2.641 -9.953 1 97.56 71 ALA B C 1
ATOM 1602 O O . ALA B 1 71 ? -7.23 2.785 -8.742 1 97.56 71 ALA B O 1
ATOM 1603 N N . LYS B 1 72 ? -7.602 1.417 -10.555 1 97.88 72 LYS B N 1
ATOM 1604 C CA . LYS B 1 72 ? -7.445 0.157 -9.836 1 97.88 72 LYS B CA 1
ATOM 1605 C C . LYS B 1 72 ? -6.059 0.056 -9.203 1 97.88 72 LYS B C 1
ATOM 1607 O O . LYS B 1 72 ? -5.113 0.7 -9.664 1 97.88 72 LYS B O 1
ATOM 1612 N N . GLY B 1 73 ? -6 -0.817 -8.164 1 97.75 73 GLY B N 1
ATOM 1613 C CA . GLY B 1 73 ? -4.707 -1.031 -7.531 1 97.75 73 GLY B CA 1
ATOM 1614 C C . GLY B 1 73 ? -4.602 -0.4 -6.156 1 97.75 73 GLY B C 1
ATOM 1615 O O . GLY B 1 73 ? -5.621 -0.108 -5.52 1 97.75 73 GLY B O 1
ATOM 1616 N N . LEU B 1 74 ? -3.41 -0.264 -5.656 1 98.38 74 LEU B N 1
ATOM 1617 C CA . LEU B 1 74 ? -3.182 0.323 -4.34 1 98.38 74 LEU B CA 1
ATOM 1618 C C . LEU B 1 74 ? -3.648 1.775 -4.305 1 98.38 74 LEU B C 1
ATOM 1620 O O . LEU B 1 74 ? -3.348 2.551 -5.215 1 98.38 74 LEU B O 1
ATOM 1624 N N . ARG B 1 75 ? -4.34 2.084 -3.244 1 98.31 75 ARG B N 1
ATOM 1625 C CA . ARG B 1 75 ? -4.969 3.398 -3.158 1 98.31 75 ARG B CA 1
ATOM 1626 C C . ARG B 1 75 ? -4.266 4.273 -2.125 1 98.31 75 ARG B C 1
ATOM 1628 O O . ARG B 1 75 ? -3.697 5.312 -2.467 1 98.31 75 ARG B O 1
ATOM 1635 N N . HIS B 1 76 ? -4.34 3.928 -0.847 1 98.81 76 HIS B N 1
ATOM 1636 C CA . HIS B 1 76 ? -3.703 4.734 0.186 1 98.81 76 HIS B CA 1
ATOM 1637 C C . HIS B 1 76 ? -3.145 3.859 1.304 1 98.81 76 HIS B C 1
ATOM 1639 O O . HIS B 1 76 ? -3.461 2.67 1.382 1 98.81 76 HIS B O 1
ATOM 1645 N N . LEU B 1 77 ? -2.246 4.449 2.062 1 98.81 77 LEU B N 1
ATOM 1646 C CA . LEU B 1 77 ? -1.658 3.871 3.266 1 98.81 77 LEU B CA 1
ATOM 1647 C C . LEU B 1 77 ? -2.107 4.633 4.512 1 98.81 77 LEU B C 1
ATOM 1649 O O . LEU B 1 77 ? -2.043 5.863 4.547 1 98.81 77 LEU B O 1
ATOM 1653 N N . ALA B 1 78 ? -2.598 3.918 5.48 1 98.81 78 ALA B N 1
ATOM 1654 C CA . ALA B 1 78 ? -3.121 4.559 6.688 1 98.81 78 ALA B CA 1
ATOM 1655 C C . ALA B 1 78 ? -2.287 4.191 7.91 1 98.81 78 ALA B C 1
ATOM 1657 O O . ALA B 1 78 ? -1.972 3.018 8.125 1 98.81 78 ALA B O 1
ATOM 1658 N N . PHE B 1 79 ? -2.008 5.164 8.695 1 98.81 79 PHE B N 1
ATOM 1659 C CA . PHE B 1 79 ? -1.285 4.973 9.945 1 98.81 79 PHE B CA 1
ATOM 1660 C C . PHE B 1 79 ? -2.223 5.113 11.141 1 98.81 79 PHE B C 1
ATOM 1662 O O . PHE B 1 79 ? -3.1 5.98 11.156 1 98.81 79 PHE B O 1
ATOM 1669 N N . ARG B 1 80 ? -1.986 4.234 12.086 1 98.56 80 ARG B N 1
ATOM 1670 C CA . ARG B 1 80 ? -2.686 4.375 13.359 1 98.56 80 ARG B CA 1
ATOM 1671 C C . ARG B 1 80 ? -2.02 5.426 14.242 1 98.56 80 ARG B C 1
ATOM 1673 O O . ARG B 1 80 ? -0.798 5.418 14.414 1 98.56 80 ARG B O 1
ATOM 1680 N N . VAL B 1 81 ? -2.814 6.344 14.766 1 98.5 81 VAL B N 1
ATOM 1681 C CA . VAL B 1 81 ? -2.293 7.34 15.695 1 98.5 81 VAL B CA 1
ATOM 1682 C C . VAL B 1 81 ? -3.207 7.434 16.922 1 98.5 81 VAL B C 1
ATOM 1684 O O . VAL B 1 81 ? -4.391 7.086 16.844 1 98.5 81 VAL B O 1
ATOM 1687 N N . ASP B 1 82 ? -2.666 7.902 18 1 98.31 82 ASP B N 1
ATOM 1688 C CA . ASP B 1 82 ? -3.455 8.031 19.219 1 98.31 82 ASP B CA 1
ATOM 1689 C C . ASP B 1 82 ? -4.434 9.203 19.125 1 98.31 82 ASP B C 1
ATOM 1691 O O . ASP B 1 82 ? -5.555 9.125 19.625 1 98.31 82 ASP B O 1
ATOM 1695 N N . SER B 1 83 ? -4.051 10.266 18.578 1 98.62 83 SER B N 1
ATOM 1696 C CA . SER B 1 83 ? -4.859 11.469 18.391 1 98.62 83 SER B CA 1
ATOM 1697 C C . SER B 1 83 ? -4.633 12.086 17.016 1 98.62 83 SER B C 1
ATOM 1699 O O . SER B 1 83 ? -3.539 12.578 16.734 1 98.62 83 SER B O 1
ATOM 1701 N N . VAL B 1 84 ? -5.668 12.125 16.219 1 98.75 84 VAL B N 1
ATOM 1702 C CA . VAL B 1 84 ? -5.594 12.734 14.891 1 98.75 84 VAL B CA 1
ATOM 1703 C C . VAL B 1 84 ? -5.387 14.234 15.023 1 98.75 84 VAL B C 1
ATOM 1705 O O . VAL B 1 84 ? -4.566 14.82 14.312 1 98.75 84 VAL B O 1
ATOM 1708 N N . GLU B 1 85 ? -6.09 14.852 15.914 1 98.69 85 GLU B N 1
ATOM 1709 C CA . GLU B 1 85 ? -5.988 16.297 16.125 1 98.69 85 GLU B CA 1
ATOM 1710 C C . GLU B 1 85 ? -4.559 16.703 16.453 1 98.69 85 GLU B C 1
ATOM 1712 O O . GLU B 1 85 ? -4.016 17.625 15.852 1 98.69 85 GLU B O 1
ATOM 1717 N N . GLU B 1 86 ? -3.957 15.984 17.359 1 98.75 86 GLU B N 1
ATOM 1718 C CA . GLU B 1 86 ? -2.592 16.312 17.766 1 98.75 86 GLU B CA 1
ATOM 1719 C C . GLU B 1 86 ? -1.602 16.016 16.641 1 98.75 86 GLU B C 1
ATOM 1721 O O . GLU B 1 86 ? -0.648 16.781 16.438 1 98.75 86 GLU B O 1
ATOM 1726 N N . THR B 1 87 ? -1.835 14.945 15.945 1 98.75 87 THR B N 1
ATOM 1727 C CA . THR B 1 87 ? -0.959 14.586 14.828 1 98.75 87 THR B CA 1
ATOM 1728 C C . THR B 1 87 ? -1.028 15.641 13.727 1 98.75 87 THR B C 1
ATOM 1730 O O . THR B 1 87 ? -0.002 16.031 13.164 1 98.75 87 THR B O 1
ATOM 1733 N N . VAL B 1 88 ? -2.201 16.141 13.453 1 98.75 88 VAL B N 1
ATOM 1734 C CA . VAL B 1 88 ? -2.387 17.172 12.438 1 98.75 88 VAL B CA 1
ATOM 1735 C C . VAL B 1 88 ? -1.618 18.438 12.844 1 98.75 88 VAL B C 1
ATOM 1737 O O . VAL B 1 88 ? -0.961 19.062 12.008 1 98.75 88 VAL B O 1
ATOM 1740 N N . LYS B 1 89 ? -1.738 18.781 14.109 1 98.62 89 LYS B N 1
ATOM 1741 C CA . LYS B 1 89 ? -1.004 19.953 14.594 1 98.62 89 LYS B CA 1
ATOM 1742 C C . LYS B 1 89 ? 0.495 19.797 14.359 1 98.62 89 LYS B C 1
ATOM 1744 O O . LYS B 1 89 ? 1.157 20.719 13.898 1 98.62 89 LYS B O 1
ATOM 1749 N N . GLU B 1 90 ? 0.987 18.625 14.641 1 98.62 90 GLU B N 1
ATOM 1750 C CA . GLU B 1 90 ? 2.416 18.375 14.484 1 98.62 90 GLU B CA 1
ATOM 1751 C C . GLU B 1 90 ? 2.818 18.375 13.016 1 98.62 90 GLU B C 1
ATOM 1753 O O . GLU B 1 90 ? 3.859 18.922 12.648 1 98.62 90 GLU B O 1
ATOM 1758 N N . LEU B 1 91 ? 2.025 17.688 12.195 1 98.69 91 LEU B N 1
ATOM 1759 C CA . LEU B 1 91 ? 2.283 17.672 10.758 1 98.69 91 LEU 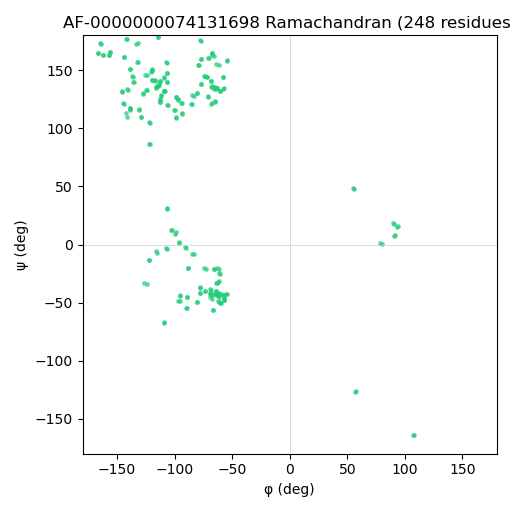B CA 1
ATOM 1760 C C . LEU B 1 91 ? 2.287 19.094 10.195 1 98.69 91 LEU B C 1
ATOM 1762 O O . LEU B 1 91 ? 3.189 19.469 9.445 1 98.69 91 LEU B O 1
ATOM 1766 N N . THR B 1 92 ? 1.312 19.875 10.562 1 98.38 92 THR B N 1
ATOM 1767 C CA . THR B 1 92 ? 1.18 21.25 10.086 1 98.38 92 THR B CA 1
ATOM 1768 C C . THR B 1 92 ? 2.387 22.078 10.508 1 98.38 92 THR B C 1
ATOM 1770 O O . THR B 1 92 ? 2.895 22.891 9.727 1 98.38 92 THR B O 1
ATOM 1773 N N . ALA B 1 93 ? 2.82 21.906 11.695 1 98.25 93 ALA B N 1
ATOM 1774 C CA . ALA B 1 93 ? 3.982 22.625 12.211 1 98.25 93 ALA B CA 1
ATOM 1775 C C . ALA B 1 93 ? 5.23 22.297 11.398 1 98.25 93 ALA B C 1
ATOM 1777 O O . ALA B 1 93 ? 6.172 23.094 11.352 1 98.25 93 ALA B O 1
ATOM 1778 N N . LYS B 1 94 ? 5.223 21.156 10.781 1 98.19 94 LYS B N 1
ATOM 1779 C CA . LYS B 1 94 ? 6.359 20.719 9.977 1 98.19 94 LYS B CA 1
ATOM 1780 C C . LYS B 1 94 ? 6.148 21.047 8.5 1 98.19 94 LYS B C 1
ATOM 1782 O O . LYS B 1 94 ? 6.891 20.562 7.645 1 98.19 94 LYS B O 1
ATOM 1787 N N . GLY B 1 95 ? 5.055 21.656 8.219 1 98.12 95 GLY B N 1
ATOM 1788 C CA . GLY B 1 95 ? 4.805 22.125 6.859 1 98.12 95 GLY B CA 1
ATOM 1789 C C . GLY B 1 95 ? 4.02 21.125 6.027 1 98.12 95 GLY B C 1
ATOM 1790 O O . GLY B 1 95 ? 4.012 21.203 4.797 1 98.12 95 GLY B O 1
ATOM 1791 N N . VAL B 1 96 ? 3.42 20.188 6.641 1 98.5 96 VAL B N 1
ATOM 1792 C CA . VAL B 1 96 ? 2.607 19.203 5.934 1 98.5 96 VAL B CA 1
ATOM 1793 C C . VAL B 1 96 ? 1.13 19.562 6.055 1 98.5 96 VAL B C 1
ATOM 1795 O O . VAL B 1 96 ? 0.578 19.594 7.156 1 98.5 96 VAL B O 1
ATOM 1798 N N . GLU B 1 97 ? 0.574 19.859 4.938 1 98.25 97 GLU B N 1
ATOM 1799 C CA . GLU B 1 97 ? -0.847 20.203 4.926 1 98.25 97 GLU B CA 1
ATOM 1800 C C . GLU B 1 97 ? -1.711 18.938 5.039 1 98.25 97 GLU B C 1
ATOM 1802 O O . GLU B 1 97 ? -1.44 17.938 4.383 1 98.25 97 GLU B O 1
ATOM 1807 N N . CYS B 1 98 ? -2.752 19.031 5.844 1 98.75 98 CYS B N 1
ATOM 1808 C CA . CYS B 1 98 ? -3.703 17.938 6.008 1 98.75 98 CYS B CA 1
ATOM 1809 C C . CYS B 1 98 ? -5.105 18.375 5.586 1 98.75 98 CYS B C 1
ATOM 1811 O O . CYS B 1 98 ? -5.453 19.547 5.684 1 98.75 98 CYS B O 1
ATOM 1813 N N . GLU B 1 99 ? -5.895 17.469 5.133 1 98.75 99 GLU B N 1
ATOM 1814 C CA . GLU B 1 99 ? -7.312 17.719 4.902 1 98.75 99 GLU B CA 1
ATOM 1815 C C . GLU B 1 99 ? -8.055 17.953 6.215 1 98.75 99 GLU B C 1
ATOM 1817 O O . GLU B 1 99 ? -7.527 17.656 7.289 1 98.75 99 GLU B O 1
ATOM 1822 N N . PRO B 1 100 ? -9.297 18.516 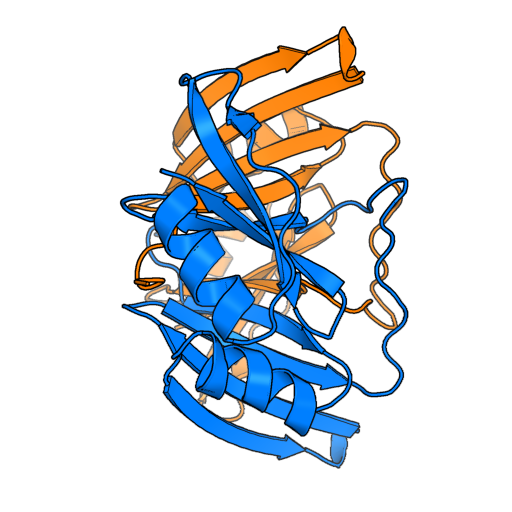6.082 1 98.69 100 PRO B N 1
ATOM 1823 C CA . PRO B 1 100 ? -10.078 18.625 7.316 1 98.69 100 PRO B CA 1
ATOM 1824 C C . PRO B 1 100 ? -10.297 17.281 7.996 1 98.69 100 PRO B C 1
ATOM 1826 O O . PRO B 1 100 ? -10.477 16.266 7.32 1 98.69 100 PRO B O 1
ATOM 1829 N N . ILE B 1 101 ? -10.281 17.344 9.344 1 98.75 101 ILE B N 1
ATOM 1830 C CA . ILE B 1 101 ? -10.539 16.141 10.133 1 98.75 101 ILE B CA 1
ATOM 1831 C C . ILE B 1 101 ? -11.992 15.711 9.961 1 98.75 101 ILE B C 1
ATOM 1833 O O . ILE B 1 101 ? -12.898 16.547 9.961 1 98.75 101 ILE B O 1
ATOM 1837 N N . ARG B 1 102 ? -12.164 14.5 9.797 1 98.12 102 ARG B N 1
ATOM 1838 C CA . ARG B 1 102 ? -13.5 13.922 9.711 1 98.12 102 ARG B CA 1
ATOM 1839 C C . ARG B 1 102 ? -13.617 12.68 10.594 1 98.12 102 ARG B C 1
ATOM 1841 O O . ARG B 1 102 ? -12.633 12.25 11.203 1 98.12 102 ARG B O 1
ATOM 1848 N N . ASN B 1 103 ? -14.836 12.172 10.703 1 97.31 103 ASN B N 1
ATOM 1849 C CA . ASN B 1 103 ? -15.086 10.938 11.453 1 97.31 103 ASN B CA 1
ATOM 1850 C C . ASN B 1 103 ? -15.445 9.781 10.516 1 97.31 103 ASN B C 1
ATOM 1852 O O . ASN B 1 103 ? -16.219 9.953 9.586 1 97.31 103 ASN B O 1
ATOM 1856 N N . ASP B 1 104 ? -14.766 8.68 10.766 1 95 104 ASP B N 1
ATOM 1857 C CA . ASP B 1 104 ? -15.094 7.461 10.031 1 95 104 ASP B CA 1
ATOM 1858 C C . ASP B 1 104 ? -16.562 7.086 10.219 1 95 104 ASP B C 1
ATOM 1860 O O . ASP B 1 104 ? -17.062 7.043 11.344 1 95 104 ASP B O 1
ATOM 1864 N N . THR B 1 105 ? -17.234 6.734 9.172 1 91.25 105 THR B N 1
ATOM 1865 C CA . THR B 1 105 ? -18.672 6.512 9.203 1 91.25 105 THR B CA 1
ATOM 1866 C C . THR B 1 105 ? -19 5.188 9.891 1 91.25 105 THR B C 1
ATOM 1868 O O . THR B 1 105 ? -20.141 4.965 10.305 1 91.25 105 THR B O 1
ATOM 1871 N N . PHE B 1 106 ? -18.062 4.359 9.953 1 91.38 106 PHE B N 1
ATOM 1872 C CA . PHE B 1 106 ? -18.344 3.023 10.469 1 91.38 106 PHE B CA 1
ATOM 1873 C C . PHE B 1 106 ? -18.031 2.93 11.953 1 91.38 106 PHE B C 1
ATOM 1875 O O . PHE B 1 106 ? -18.812 2.398 12.734 1 91.38 106 PHE B O 1
ATOM 1882 N N . ASN B 1 107 ? -16.906 3.471 12.367 1 92.88 107 ASN B N 1
ATOM 1883 C CA . ASN B 1 107 ? -16.5 3.264 13.758 1 92.88 107 ASN B CA 1
ATOM 1884 C C . ASN B 1 107 ? -16.469 4.574 14.539 1 92.88 107 ASN B C 1
ATOM 1886 O O . ASN B 1 107 ? -16.188 4.582 15.734 1 92.88 107 ASN B O 1
ATOM 1890 N N . GLY B 1 108 ? -16.688 5.695 13.852 1 96.12 108 GLY B N 1
ATOM 1891 C CA . GLY B 1 108 ? -16.828 7 14.477 1 96.12 108 GLY B CA 1
ATOM 1892 C C . GLY B 1 108 ? -15.508 7.625 14.875 1 96.12 108 GLY B C 1
ATOM 1893 O O . GLY B 1 108 ? -15.484 8.734 15.422 1 96.12 108 GLY B O 1
ATOM 1894 N N . LYS B 1 109 ? -14.453 6.992 14.617 1 97.94 109 LYS B N 1
ATOM 1895 C CA . LYS B 1 109 ? -13.141 7.484 15.039 1 97.94 109 LYS B CA 1
ATOM 1896 C C . LYS B 1 109 ? -12.641 8.578 14.102 1 97.94 109 LYS B C 1
ATOM 1898 O O . LYS B 1 109 ? -12.984 8.594 12.922 1 97.94 109 LYS B O 1
ATOM 1903 N N . ALA B 1 110 ? -11.82 9.422 14.578 1 98.69 110 ALA B N 1
ATOM 1904 C CA . ALA B 1 110 ? -11.273 10.539 13.82 1 98.69 110 ALA B CA 1
ATOM 1905 C C . ALA B 1 110 ? -10.266 10.055 12.781 1 98.69 110 ALA B C 1
ATOM 1907 O O . ALA B 1 110 ? -9.477 9.148 13.047 1 98.69 110 ALA B O 1
ATOM 1908 N N . MET B 1 111 ? -10.258 10.727 11.641 1 98.75 111 MET B N 1
ATOM 1909 C CA . MET B 1 111 ? -9.289 10.438 10.578 1 98.75 111 MET B CA 1
ATOM 1910 C C . MET B 1 111 ? -9.102 11.641 9.672 1 98.75 111 MET B C 1
ATOM 1912 O O . MET B 1 111 ? -9.914 12.562 9.68 1 98.75 111 MET B O 1
ATOM 1916 N N . THR B 1 112 ? -8.047 11.641 8.906 1 98.88 112 THR B N 1
ATOM 1917 C CA . THR B 1 112 ? -7.84 12.625 7.855 1 98.88 112 THR B CA 1
ATOM 1918 C C . THR B 1 112 ? -6.75 12.172 6.895 1 98.88 112 THR B C 1
ATOM 1920 O O . THR B 1 112 ? -6.105 11.141 7.121 1 98.88 112 THR B O 1
ATOM 1923 N N . PHE B 1 113 ? -6.605 12.93 5.848 1 98.81 113 PHE B N 1
ATOM 1924 C CA . PHE B 1 113 ? -5.637 12.594 4.809 1 98.81 113 PHE B CA 1
ATOM 1925 C C . PHE B 1 113 ? -4.609 13.703 4.648 1 98.81 113 PHE B C 1
ATOM 1927 O O . PHE B 1 113 ? -4.91 14.875 4.883 1 98.81 113 PHE B O 1
ATOM 1934 N N . PHE B 1 114 ? -3.479 13.305 4.297 1 98.81 114 PHE B N 1
ATOM 1935 C CA . PHE B 1 114 ? -2.43 14.164 3.756 1 98.81 114 PHE B CA 1
ATOM 1936 C C . PHE B 1 114 ? -1.677 13.453 2.635 1 98.81 114 PHE B C 1
ATOM 1938 O O . PHE B 1 114 ? -2.023 12.336 2.258 1 98.81 114 PHE B O 1
ATOM 1945 N N . TYR B 1 115 ? -0.728 14.172 2.01 1 98.62 115 TYR B N 1
ATOM 1946 C CA . TYR B 1 115 ? -0.144 13.633 0.787 1 98.62 115 TYR B CA 1
ATOM 1947 C C . TYR B 1 115 ? 1.373 13.781 0.794 1 98.62 115 TYR B C 1
ATOM 1949 O O . TYR B 1 115 ? 1.9 14.805 1.239 1 98.62 115 TYR B O 1
ATOM 1957 N N . ASP B 1 116 ? 2.016 12.781 0.323 1 98.62 116 ASP B N 1
ATOM 1958 C CA . ASP B 1 116 ? 3.457 12.945 0.16 1 98.62 116 ASP B CA 1
ATOM 1959 C C . ASP B 1 116 ? 3.781 13.766 -1.086 1 98.62 116 ASP B C 1
ATOM 1961 O O . ASP B 1 116 ? 2.877 14.172 -1.822 1 98.62 116 ASP B O 1
ATOM 1965 N N . PRO B 1 117 ? 5.074 14.07 -1.333 1 98.19 117 PRO B N 1
ATOM 1966 C CA . PRO B 1 117 ? 5.43 14.977 -2.434 1 98.19 117 PRO B CA 1
ATOM 1967 C C . PRO B 1 117 ? 5.027 14.422 -3.799 1 98.19 117 PRO B C 1
ATOM 1969 O O . PRO B 1 117 ? 4.914 15.18 -4.766 1 98.19 117 PRO B O 1
ATOM 1972 N N . ALA B 1 118 ? 4.812 13.117 -3.92 1 97.12 118 ALA B N 1
ATOM 1973 C CA . ALA B 1 118 ? 4.418 12.492 -5.18 1 97.12 118 ALA B CA 1
ATOM 1974 C C . ALA B 1 118 ? 2.898 12.438 -5.309 1 97.12 118 ALA B C 1
ATOM 1976 O O . ALA B 1 118 ? 2.371 11.953 -6.312 1 97.12 118 ALA B O 1
ATOM 1977 N N . GLY B 1 119 ? 2.229 12.891 -4.305 1 97.19 119 GLY B N 1
ATOM 1978 C CA . GLY B 1 119 ? 0.776 12.898 -4.348 1 97.19 119 GLY B CA 1
ATOM 1979 C C . GLY B 1 119 ? 0.159 11.633 -3.787 1 97.19 119 GLY B C 1
ATOM 1980 O O . GLY B 1 119 ? -1.041 11.398 -3.945 1 97.19 119 GLY B O 1
ATOM 1981 N N . THR B 1 120 ? 0.923 10.766 -3.203 1 98 120 THR B N 1
ATOM 1982 C CA . THR B 1 120 ? 0.405 9.555 -2.586 1 98 120 THR B CA 1
ATOM 1983 C C . THR B 1 120 ? -0.481 9.891 -1.39 1 98 120 THR B C 1
ATOM 1985 O O . THR B 1 120 ? -0.034 10.539 -0.442 1 98 120 THR B O 1
ATOM 1988 N N . PRO B 1 121 ? -1.719 9.43 -1.418 1 98.56 121 PRO B N 1
ATOM 1989 C CA . PRO B 1 121 ? -2.551 9.688 -0.24 1 98.56 121 PRO B CA 1
ATOM 1990 C C . PRO B 1 121 ? -2.117 8.875 0.979 1 98.56 121 PRO B C 1
ATOM 1992 O O . PRO B 1 121 ? -1.957 7.656 0.888 1 98.56 121 PRO B O 1
ATOM 1995 N N . LEU B 1 122 ? -1.927 9.531 2.029 1 98.81 122 LEU B N 1
ATOM 1996 C CA . LEU B 1 122 ? -1.675 8.953 3.346 1 98.81 122 LEU B CA 1
ATOM 1997 C C . LEU B 1 122 ? -2.781 9.328 4.324 1 98.81 122 LEU B C 1
ATOM 1999 O O . LEU B 1 122 ? -3.27 10.461 4.312 1 98.81 122 LEU B O 1
ATOM 2003 N N . GLU B 1 123 ? -3.088 8.391 5.094 1 98.94 123 GLU B N 1
ATOM 2004 C CA . GLU B 1 123 ? -4.164 8.586 6.062 1 98.94 123 GLU B CA 1
ATOM 2005 C C . GLU B 1 123 ? -3.658 8.406 7.492 1 98.94 123 GLU B C 1
ATOM 2007 O O . GLU B 1 123 ? -2.785 7.578 7.75 1 98.94 123 GLU B O 1
ATOM 2012 N N . ILE B 1 124 ? -4.145 9.219 8.375 1 98.88 124 ILE B N 1
ATOM 2013 C CA . ILE B 1 124 ? -4.016 8.922 9.797 1 98.88 124 ILE B CA 1
ATOM 2014 C C . ILE B 1 124 ? -5.395 8.641 10.391 1 98.88 124 ILE B C 1
ATOM 2016 O O . ILE B 1 124 ? -6.383 9.273 10.016 1 98.88 124 ILE B O 1
ATOM 2020 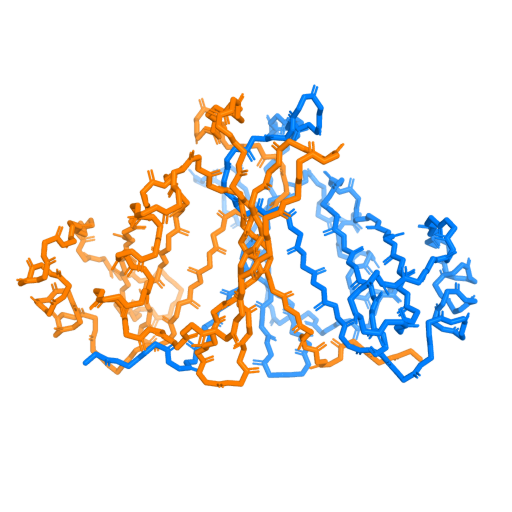N N . HIS B 1 125 ? -5.426 7.703 11.25 1 98.75 125 HIS B N 1
ATOM 2021 C CA . HIS B 1 125 ? -6.672 7.172 11.781 1 98.75 125 HIS B CA 1
ATOM 2022 C C . HIS B 1 125 ? -6.512 6.758 13.242 1 98.75 125 HIS B C 1
ATOM 2024 O O . HIS B 1 125 ? -5.508 6.137 13.609 1 98.75 125 HIS B O 1
ATOM 2030 N N . GLU B 1 126 ? -7.457 7.176 14.141 1 98.38 126 GLU B N 1
ATOM 2031 C CA . GLU B 1 126 ? -7.402 6.801 15.547 1 98.38 126 GLU B CA 1
ATOM 2032 C C . GLU B 1 126 ? -7.934 5.387 15.766 1 98.38 126 GLU B C 1
ATOM 2034 O O . GLU B 1 126 ? -8.82 4.934 15.039 1 98.38 126 GLU B O 1
#

Secondary structure (DSSP, 8-state):
----SEEEEEEEES-HHHHHIIIIIIT-PEEEEEEEEGGGTEEEEEEEETTEEEEEEE-TTPPPPPBTTBPSEEEEEEEE-S-HHHHHHHHHHTT--BPPPEE-TTT--EEEEEE-TT--EEEEE-/----SEEEEEEEES-HHHHHIIIIIIT-PEEEEEEEEGGGTEEEEEEEETTEEEEEEE-TTPPPPPBTTBPSEEEEEEEE-S-HHHHHHHHHHTT--BPPPEE-TTT--EEEEEE-TT--EEEEE-

Nearest PDB structures (foldseek):
  2p25-assembly1_A-2  TM=9.770E-01  e=3.552E-19  Enterococcus faecalis V583
  3l7t-assembly2_C  TM=9.412E-01  e=8.461E-16  Streptococcus mutans
  2rk0-assembly1_A  TM=8.159E-01  e=5.665E-08  Parafrankia sp. EAN1pec
  5umq-assembly1_A  TM=7.554E-01  e=3.251E-08  Streptomyces sp. CB03234
  1xy7-assembly1_A  TM=6.251E-01  e=7.141E-04  Arabidopsis thaliana